Protein AF-V9IGG1-F1 (afdb_monomer_lite)

Secondary structure (DSSP, 8-state):
--TTSHHHHHHHHHHSGGGHHHHHHHHHHHHS---HHHHHHHHHTT-HHHHHHHGGG--HHHHHHHHHHHHHHHTTB-TTT-PBPP--S---S--HHHHHHHHHHHH-HHHHHHHHHHHHHHSTT----THHHHHHHHHHHHHHTT--------GGGTTTTS------HHHHHHHHHHHHHHHTSPPPGGGTTSS--STT-----S--B-TTT-SBTT-HHHHTTT-EEE-TTS-EEEHHHHHHTT-SS-TT--

Foldseek 3Di:
DCVVCVVVQLVVCLVVVVSLLVVVVVVCVVPVDDDLVNLLSNLLSLDLSSLLVVLLSDDPVSLLVCLVSVVLLVQQARSVPRDHDDCPDPDPSHQVQSSLLSNCLPPNLVSSVVSVVSNCVSHPPPDHDPQSVVQSVVCVVCVVVVRNDGDGPPPVVPDPVQADADDPPVVLVVVQVVCCVVVVHHDDSCVRVPHHPPPPDDARCPDQAQPQPRHGLVPPVLCPNQHWDADPVRHIHRRSSCVVVVPPHDPVPD

Sequence (254 aa):
MLDEYEEQCIILCNKVPYMWREYLPLYVEQHNILTNDLVHQCLQARDNILFSILLPLLDGKHWSLIATYAKEIQQGQCLFCGKSIKKENHEELINWTAVIYEIMKKQGPDIAMTLLMKLEKAIPNIPIDRSIFQSLIFTKLLYQHGMKYTINFDKHNLESSKYNTICSTKIRDQLVEVLQKDLNKSINRNIFENGAHHWGMYYQNKLSTCSCCTLSLQTPVLLGNNGIAIFDCGHAYHVNCMIEKKLTACNLHS

pLDDT: mean 73.27, std 16.4, range [35.41, 95.75]

Organism: Apis cerana (NCBI:txid7461)

Radius of gyration: 20.69 Å; chains: 1; bounding box: 45×55×47 Å

Structure (mmCIF, N/CA/C/O backbone):
data_AF-V9IGG1-F1
#
_entry.id   AF-V9IGG1-F1
#
loop_
_atom_site.group_PDB
_atom_site.id
_atom_site.type_symbol
_atom_site.label_atom_id
_atom_site.label_alt_id
_atom_site.label_comp_id
_atom_site.label_asym_id
_atom_site.label_entity_id
_atom_site.label_seq_id
_atom_site.pdbx_PDB_ins_code
_atom_site.Cartn_x
_atom_site.Cartn_y
_atom_site.Cartn_z
_atom_site.occupancy
_atom_site.B_iso_or_equiv
_atom_site.auth_seq_id
_atom_site.auth_comp_id
_atom_site.auth_asym_id
_atom_site.auth_atom_id
_atom_site.pdbx_PDB_model_num
ATOM 1 N N . MET A 1 1 ? 18.741 -10.649 16.224 1.00 50.84 1 MET A N 1
ATOM 2 C CA . MET A 1 1 ? 18.612 -9.344 16.915 1.00 50.84 1 MET A CA 1
ATOM 3 C C . MET A 1 1 ? 17.210 -8.757 16.792 1.00 50.84 1 MET A C 1
ATOM 5 O O . MET A 1 1 ? 16.758 -8.186 17.765 1.00 50.84 1 MET A O 1
ATOM 9 N N . LEU A 1 2 ? 16.507 -8.890 15.660 1.00 52.31 2 LEU A N 1
ATOM 10 C CA . LEU A 1 2 ? 15.100 -8.462 15.544 1.00 52.31 2 LEU A CA 1
ATOM 11 C C . LEU A 1 2 ? 14.136 -9.327 16.381 1.00 52.31 2 LEU A C 1
ATOM 13 O O . LEU A 1 2 ? 13.206 -8.777 16.955 1.00 52.31 2 LEU A O 1
ATOM 17 N N . ASP A 1 3 ? 14.413 -10.625 16.551 1.00 57.50 3 ASP A N 1
ATOM 18 C CA . ASP A 1 3 ? 13.555 -11.550 17.323 1.00 57.50 3 ASP A CA 1
ATOM 19 C C . ASP A 1 3 ? 13.465 -11.190 18.818 1.00 57.50 3 ASP A C 1
ATOM 21 O O . ASP A 1 3 ? 12.444 -11.427 19.453 1.00 57.50 3 ASP A O 1
ATOM 25 N N . GLU A 1 4 ? 14.501 -10.565 19.391 1.00 62.06 4 GLU A N 1
ATOM 26 C CA . GLU A 1 4 ? 14.481 -10.103 20.793 1.00 62.06 4 GLU A CA 1
ATOM 27 C C . GLU A 1 4 ? 13.599 -8.862 21.000 1.00 62.06 4 GLU A C 1
ATOM 29 O O . GLU A 1 4 ? 13.225 -8.548 22.129 1.00 62.06 4 GLU A O 1
ATOM 34 N N . TYR A 1 5 ? 13.244 -8.162 19.918 1.00 75.75 5 TYR A N 1
ATOM 35 C CA . TYR A 1 5 ? 12.509 -6.900 19.962 1.00 75.75 5 TYR A CA 1
ATOM 36 C C . TYR A 1 5 ? 11.288 -6.878 19.031 1.00 75.75 5 TYR A C 1
ATOM 38 O O . TYR A 1 5 ? 10.725 -5.804 18.815 1.00 75.75 5 TYR A O 1
ATOM 46 N N . GLU A 1 6 ? 10.856 -8.025 18.492 1.00 81.44 6 GLU A N 1
ATOM 47 C CA . GLU A 1 6 ? 9.731 -8.135 17.549 1.00 81.44 6 GLU A CA 1
ATOM 48 C C . GLU A 1 6 ? 8.479 -7.452 18.110 1.00 81.44 6 GLU A C 1
ATOM 50 O O . GLU A 1 6 ? 7.937 -6.524 17.507 1.00 81.44 6 GLU A O 1
ATOM 55 N N . GLU A 1 7 ? 8.082 -7.831 19.324 1.00 83.88 7 GLU A N 1
ATOM 56 C CA . GLU A 1 7 ? 6.910 -7.275 19.998 1.00 83.88 7 GLU A CA 1
ATOM 57 C C . GLU A 1 7 ? 7.032 -5.755 20.200 1.00 83.88 7 GLU A C 1
ATOM 59 O O . GLU A 1 7 ? 6.074 -5.008 19.990 1.00 83.88 7 GLU A O 1
ATOM 64 N N . GLN A 1 8 ? 8.229 -5.262 20.528 1.00 83.56 8 GLN A N 1
ATOM 65 C CA . GLN A 1 8 ? 8.478 -3.829 20.705 1.00 83.56 8 GLN A CA 1
ATOM 66 C C . GLN A 1 8 ? 8.386 -3.068 19.377 1.00 83.56 8 GLN A C 1
ATOM 68 O O . GLN A 1 8 ? 7.823 -1.971 19.337 1.00 83.56 8 GLN A O 1
ATOM 73 N N . CYS A 1 9 ? 8.880 -3.659 18.287 1.00 84.12 9 CYS A N 1
ATOM 74 C CA . CYS A 1 9 ? 8.772 -3.098 16.943 1.00 84.12 9 CYS A CA 1
ATOM 75 C C . CYS A 1 9 ? 7.311 -3.036 16.489 1.00 84.12 9 CYS A C 1
ATOM 77 O O . CYS A 1 9 ? 6.874 -2.000 15.988 1.00 84.12 9 CYS A O 1
ATOM 79 N N . ILE A 1 10 ? 6.533 -4.094 16.733 1.00 84.19 10 ILE A N 1
ATOM 80 C CA . ILE A 1 10 ? 5.096 -4.136 16.438 1.00 84.19 10 ILE A CA 1
ATOM 81 C C . ILE A 1 10 ? 4.346 -3.070 17.248 1.00 84.19 10 ILE A C 1
ATOM 83 O O . ILE A 1 10 ? 3.553 -2.310 16.688 1.00 84.19 10 ILE A O 1
ATOM 87 N N . ILE A 1 11 ? 4.620 -2.949 18.553 1.00 80.38 11 ILE A N 1
ATOM 88 C CA . ILE A 1 11 ? 4.027 -1.905 19.406 1.00 80.38 11 ILE A CA 1
ATOM 89 C C . ILE A 1 11 ? 4.356 -0.511 18.863 1.00 80.38 11 ILE A C 1
ATOM 91 O O . ILE A 1 11 ? 3.480 0.359 18.825 1.00 80.38 11 ILE A O 1
ATOM 95 N N . LEU A 1 12 ? 5.601 -0.286 18.435 1.00 78.62 12 LEU A N 1
ATOM 96 C CA . LEU A 1 12 ? 6.017 0.984 17.851 1.00 78.62 12 LEU A CA 1
ATOM 97 C C . LEU A 1 12 ? 5.290 1.258 16.531 1.00 78.62 12 LEU A C 1
ATOM 99 O O . LEU A 1 12 ? 4.776 2.359 16.355 1.00 78.62 12 LEU A O 1
ATOM 103 N N . CYS A 1 13 ? 5.180 0.271 15.643 1.00 76.50 13 CYS A N 1
ATOM 104 C CA . CYS A 1 13 ? 4.466 0.415 14.376 1.00 76.50 13 CYS A CA 1
ATOM 105 C C . CYS A 1 13 ? 2.962 0.651 14.582 1.00 76.50 13 CYS A C 1
ATOM 107 O O . CYS A 1 13 ? 2.363 1.455 13.877 1.00 76.50 13 CYS A O 1
ATOM 109 N N . ASN A 1 14 ? 2.347 0.040 15.595 1.00 72.94 14 ASN A N 1
ATOM 110 C CA . ASN A 1 14 ? 0.947 0.302 15.942 1.00 72.94 14 ASN A CA 1
ATOM 111 C C . ASN A 1 14 ? 0.726 1.728 16.480 1.00 72.94 14 ASN A C 1
ATOM 113 O O . ASN A 1 14 ? -0.344 2.300 16.276 1.00 72.94 14 ASN A O 1
ATOM 117 N N . LYS A 1 15 ? 1.728 2.320 17.146 1.00 72.25 15 LYS A N 1
ATOM 118 C CA . LYS A 1 15 ? 1.702 3.729 17.587 1.00 72.25 15 LYS A CA 1
ATOM 119 C C . LYS A 1 15 ? 2.058 4.705 16.465 1.00 72.25 15 LYS A C 1
ATOM 121 O O . LYS A 1 15 ? 1.553 5.823 16.447 1.00 72.25 15 LYS A O 1
ATOM 126 N N . VAL A 1 16 ? 2.928 4.288 15.548 1.00 74.69 16 VAL A N 1
ATOM 127 C CA . VAL A 1 16 ? 3.440 5.082 14.428 1.00 74.69 16 VAL A CA 1
ATOM 128 C C . VAL A 1 16 ? 3.256 4.278 13.132 1.00 74.69 16 VAL A C 1
ATOM 130 O O . VAL A 1 16 ? 4.212 3.659 12.657 1.00 74.69 16 VAL A O 1
ATOM 133 N N . PRO A 1 17 ? 2.048 4.282 12.528 1.00 71.50 17 PRO A N 1
ATOM 134 C CA . PRO A 1 17 ? 1.700 3.389 11.415 1.00 71.50 17 PRO A CA 1
ATOM 135 C C . PRO A 1 17 ? 2.618 3.472 10.191 1.00 71.50 17 PRO A C 1
ATOM 137 O O . PRO A 1 17 ? 2.773 2.495 9.468 1.00 71.50 17 PRO A O 1
ATOM 140 N N . TYR A 1 18 ? 3.280 4.610 9.973 1.00 74.12 18 TYR A N 1
ATOM 141 C CA . TYR A 1 18 ? 4.261 4.775 8.899 1.00 74.12 18 TYR A CA 1
ATOM 142 C C . TYR A 1 18 ? 5.447 3.803 9.012 1.00 74.12 18 TYR A C 1
ATOM 144 O O . TYR A 1 18 ? 5.972 3.356 7.992 1.00 74.12 18 TYR A O 1
ATOM 152 N N . MET A 1 19 ? 5.857 3.450 10.236 1.00 78.81 19 MET A N 1
ATOM 153 C CA . MET A 1 19 ? 7.003 2.565 10.480 1.00 78.81 19 MET A CA 1
ATOM 154 C C . MET A 1 19 ? 6.800 1.171 9.885 1.00 78.81 19 MET A C 1
ATOM 156 O O . MET A 1 19 ? 7.779 0.512 9.538 1.00 78.81 19 MET A O 1
ATOM 160 N N . TRP A 1 20 ? 5.547 0.757 9.662 1.00 82.50 20 TRP A N 1
ATOM 161 C CA . TRP A 1 20 ? 5.237 -0.485 8.960 1.00 82.50 20 TRP A CA 1
ATOM 162 C C . TRP A 1 20 ? 5.872 -0.566 7.571 1.00 82.50 20 TRP A C 1
ATOM 164 O O . TRP A 1 20 ? 6.221 -1.657 7.133 1.00 82.50 20 TRP A O 1
ATOM 174 N N . ARG A 1 21 ? 6.057 0.565 6.876 1.00 86.38 21 ARG A N 1
ATOM 175 C CA . ARG A 1 21 ? 6.666 0.592 5.536 1.00 86.38 21 ARG A CA 1
ATOM 176 C C . ARG A 1 21 ? 8.122 0.124 5.544 1.00 86.38 21 ARG A C 1
ATOM 178 O O . ARG A 1 21 ? 8.557 -0.482 4.571 1.00 86.38 21 ARG A O 1
ATOM 185 N N . GLU A 1 22 ? 8.840 0.400 6.630 1.00 84.81 22 GLU A N 1
ATOM 186 C CA . GLU A 1 22 ? 10.237 -0.001 6.819 1.00 84.81 22 GLU A CA 1
ATOM 187 C C . GLU A 1 22 ? 10.332 -1.370 7.495 1.00 84.81 22 GLU A C 1
ATOM 189 O O . GLU A 1 22 ? 11.154 -2.202 7.122 1.00 84.81 22 GLU A O 1
ATOM 194 N N . TYR A 1 23 ? 9.464 -1.627 8.475 1.00 87.12 23 TYR A N 1
ATOM 195 C CA . TYR A 1 23 ? 9.521 -2.841 9.278 1.00 87.12 23 TYR A CA 1
ATOM 196 C C . TYR A 1 23 ? 9.014 -4.084 8.535 1.00 87.12 23 TYR A C 1
ATOM 198 O O . TYR A 1 23 ? 9.645 -5.135 8.612 1.00 87.12 23 TYR A O 1
ATOM 206 N N . LEU A 1 24 ? 7.914 -3.979 7.779 1.00 89.00 24 LEU A N 1
ATOM 207 C CA . LEU A 1 24 ? 7.303 -5.131 7.105 1.00 89.00 24 LEU A CA 1
ATOM 208 C C . LEU A 1 24 ? 8.265 -5.842 6.127 1.00 89.00 24 LEU A C 1
ATOM 210 O O . LEU A 1 24 ? 8.350 -7.069 6.198 1.00 89.00 24 LEU A O 1
ATOM 214 N N . PRO A 1 25 ? 9.016 -5.141 5.247 1.00 87.38 25 PRO A N 1
ATOM 215 C CA . PRO A 1 25 ? 10.014 -5.792 4.398 1.00 87.38 25 PRO A CA 1
ATOM 216 C C . PRO A 1 25 ? 11.084 -6.546 5.193 1.00 87.38 25 PRO A C 1
ATOM 218 O O . PRO A 1 25 ? 11.391 -7.684 4.851 1.00 87.38 25 PRO A O 1
ATOM 221 N N . LEU A 1 26 ? 11.611 -5.935 6.262 1.00 87.75 26 LEU A N 1
ATOM 222 C CA . LEU A 1 26 ? 12.658 -6.528 7.103 1.00 87.75 26 LEU A CA 1
ATOM 223 C C . LEU A 1 26 ? 12.161 -7.791 7.810 1.00 87.75 26 LEU A C 1
ATOM 225 O O . LEU A 1 26 ? 12.859 -8.802 7.842 1.00 87.75 26 LEU A O 1
ATOM 229 N N . TYR A 1 27 ? 10.936 -7.740 8.335 1.00 87.69 27 TYR A N 1
ATOM 230 C CA . TYR A 1 27 ? 10.296 -8.882 8.977 1.00 87.69 27 TYR A CA 1
ATOM 231 C C . TYR A 1 27 ? 10.180 -10.070 8.020 1.00 87.69 27 TYR A C 1
ATOM 233 O O . TYR A 1 27 ? 10.588 -11.189 8.330 1.00 87.69 27 TYR A O 1
ATOM 241 N N . VAL A 1 28 ? 9.647 -9.818 6.823 1.00 86.56 28 VAL A N 1
ATOM 242 C CA . VAL A 1 28 ? 9.395 -10.868 5.835 1.00 86.56 28 VAL A CA 1
ATOM 243 C C . VAL A 1 28 ? 10.699 -11.425 5.268 1.00 86.56 28 VAL A C 1
ATOM 245 O O . VAL A 1 28 ? 10.792 -12.635 5.080 1.00 86.56 28 VAL A O 1
ATOM 248 N N . GLU A 1 29 ? 11.719 -10.591 5.055 1.00 85.81 29 GLU A N 1
ATOM 249 C CA . GLU A 1 29 ? 13.054 -11.044 4.642 1.00 85.81 29 GLU A CA 1
ATOM 250 C C . GLU A 1 29 ? 13.676 -12.000 5.670 1.00 85.81 29 GLU A C 1
ATOM 252 O O . GLU A 1 29 ? 14.291 -12.998 5.298 1.00 85.81 29 GLU A O 1
ATOM 257 N N . GLN A 1 30 ? 13.480 -11.735 6.962 1.00 83.75 30 GLN A N 1
ATOM 258 C CA . GLN A 1 30 ? 14.075 -12.543 8.019 1.00 83.75 30 GLN A CA 1
ATOM 259 C C . GLN A 1 30 ? 13.284 -13.820 8.325 1.00 83.75 30 GLN A C 1
ATOM 261 O O . GLN A 1 30 ? 13.883 -14.857 8.600 1.00 83.75 30 GLN A O 1
ATOM 266 N N . HIS A 1 31 ? 11.952 -13.752 8.352 1.00 81.50 31 HIS A N 1
ATOM 267 C CA . HIS A 1 31 ? 11.109 -14.863 8.820 1.00 81.50 31 HIS A CA 1
ATOM 268 C C . HIS A 1 31 ? 10.528 -15.686 7.671 1.00 81.50 31 HIS A C 1
ATOM 270 O O . HIS A 1 31 ? 10.038 -16.793 7.891 1.00 81.50 31 HIS A O 1
ATOM 276 N N . ASN A 1 32 ? 10.581 -15.160 6.443 1.00 80.69 32 ASN A N 1
ATOM 277 C CA . ASN A 1 32 ? 10.046 -15.767 5.223 1.00 80.69 32 ASN A CA 1
ATOM 278 C C . ASN A 1 32 ? 8.563 -16.183 5.327 1.00 80.69 32 ASN A C 1
ATOM 280 O O . ASN A 1 32 ? 8.080 -17.029 4.573 1.00 80.69 32 ASN A O 1
ATOM 284 N N . ILE A 1 33 ? 7.840 -15.610 6.292 1.00 82.69 33 ILE A N 1
ATOM 285 C CA . ILE A 1 33 ? 6.444 -15.895 6.604 1.00 82.69 33 ILE A CA 1
ATOM 286 C C . ILE A 1 33 ? 5.771 -14.570 6.946 1.00 82.69 33 ILE A C 1
ATOM 288 O O . ILE A 1 33 ? 6.302 -13.757 7.699 1.00 82.69 33 ILE A O 1
ATOM 292 N N . LEU A 1 34 ? 4.577 -14.374 6.398 1.00 88.00 34 LEU A N 1
ATOM 293 C CA . LEU A 1 34 ? 3.668 -13.308 6.787 1.00 88.00 34 LEU A CA 1
ATOM 294 C C . LEU A 1 34 ? 2.586 -13.917 7.680 1.00 88.00 34 LEU A C 1
ATOM 296 O O . LEU A 1 34 ? 1.997 -14.934 7.318 1.00 88.00 34 LEU A O 1
ATOM 300 N N . THR A 1 35 ? 2.355 -13.339 8.856 1.00 88.00 35 THR A N 1
ATOM 301 C CA . THR A 1 35 ? 1.324 -13.820 9.783 1.00 88.00 35 THR A CA 1
ATOM 302 C C . THR A 1 35 ? 0.011 -13.069 9.567 1.00 88.00 35 THR A C 1
ATOM 304 O O . THR A 1 35 ? -0.006 -11.906 9.153 1.00 88.00 35 THR A O 1
ATOM 307 N N . ASN A 1 36 ? -1.114 -13.714 9.886 1.00 88.19 36 ASN A N 1
ATOM 308 C CA . ASN A 1 36 ? -2.437 -13.093 9.771 1.00 88.19 36 ASN A CA 1
ATOM 309 C C . ASN A 1 36 ? -2.562 -11.817 10.623 1.00 88.19 36 ASN A C 1
ATOM 311 O O . ASN A 1 36 ? -3.209 -10.860 10.194 1.00 88.19 36 ASN A O 1
ATOM 315 N N . ASP A 1 37 ? -1.917 -11.792 11.791 1.00 86.06 37 ASP A N 1
ATOM 316 C CA . ASP A 1 37 ? -1.921 -10.643 12.699 1.00 86.06 37 ASP A CA 1
ATOM 317 C C . ASP A 1 37 ? -1.191 -9.441 12.093 1.00 86.06 37 ASP A C 1
ATOM 319 O O . ASP A 1 37 ? -1.672 -8.311 12.197 1.00 86.06 37 ASP A O 1
ATOM 323 N N . LEU A 1 38 ? -0.084 -9.673 11.380 1.00 88.31 38 LEU A N 1
ATOM 324 C CA . LEU A 1 38 ? 0.628 -8.619 10.659 1.00 88.31 38 LEU A CA 1
ATOM 325 C C . LEU A 1 38 ? -0.185 -8.074 9.489 1.00 88.31 38 LEU A C 1
ATOM 327 O O . LEU A 1 38 ? -0.228 -6.860 9.290 1.00 88.31 38 LEU A O 1
ATOM 331 N N . VAL A 1 39 ? -0.874 -8.941 8.736 1.00 89.75 39 VAL A N 1
ATOM 332 C CA . VAL A 1 39 ? -1.783 -8.500 7.662 1.00 89.75 39 VAL A CA 1
ATOM 333 C C . VAL A 1 39 ? -2.870 -7.592 8.226 1.00 89.75 39 VAL A C 1
ATOM 335 O O . VAL A 1 39 ? -3.136 -6.519 7.682 1.00 89.75 39 VAL A O 1
ATOM 338 N N . HIS A 1 40 ? -3.462 -8.006 9.341 1.00 86.50 40 HIS A N 1
ATOM 339 C CA . HIS A 1 40 ? -4.490 -7.258 10.044 1.00 86.50 40 HIS A CA 1
ATOM 340 C C . HIS A 1 40 ? -3.983 -5.893 10.546 1.00 86.50 40 HIS A C 1
ATOM 342 O O . HIS A 1 40 ? -4.611 -4.863 10.290 1.00 86.50 40 HIS A O 1
ATOM 348 N N . GLN A 1 41 ? -2.809 -5.861 11.186 1.00 85.44 41 GLN A N 1
ATOM 349 C CA . GLN A 1 41 ? -2.164 -4.633 11.668 1.00 85.44 41 GLN A CA 1
ATOM 350 C C . GLN A 1 41 ? -1.813 -3.672 10.529 1.00 85.44 41 GLN A C 1
ATOM 352 O O . GLN A 1 41 ? -2.108 -2.477 10.608 1.00 85.44 41 GLN A O 1
ATOM 357 N N . CYS A 1 42 ? -1.237 -4.191 9.443 1.00 87.12 42 CYS A N 1
ATOM 358 C CA . CYS A 1 42 ? -0.878 -3.384 8.285 1.00 87.12 42 CYS A CA 1
ATOM 359 C C . CYS A 1 42 ? -2.122 -2.784 7.622 1.00 87.12 42 CYS A C 1
ATOM 361 O O . CYS A 1 42 ? -2.129 -1.598 7.303 1.00 87.12 42 CYS A O 1
ATOM 363 N N . LEU A 1 43 ? -3.201 -3.558 7.459 1.00 85.12 43 LEU A N 1
ATOM 364 C CA . LEU A 1 43 ? -4.459 -3.064 6.888 1.00 85.12 43 LEU A CA 1
ATOM 365 C C . LEU A 1 43 ? -5.095 -1.937 7.699 1.00 85.12 43 LEU A C 1
ATOM 367 O O . LEU A 1 43 ? -5.614 -0.978 7.122 1.00 85.12 43 LEU A O 1
ATOM 371 N N . GLN A 1 44 ? -5.017 -2.011 9.025 1.00 82.69 44 GLN A N 1
ATOM 372 C CA . GLN A 1 44 ? -5.548 -0.968 9.896 1.00 82.69 44 GLN A CA 1
ATOM 373 C C . GLN A 1 44 ? -4.845 0.386 9.699 1.00 82.69 44 GLN A C 1
ATOM 375 O O . GLN A 1 44 ? -5.464 1.421 9.952 1.00 82.69 44 GLN A O 1
ATOM 380 N N . ALA A 1 45 ? -3.599 0.403 9.209 1.00 82.06 45 ALA A N 1
ATOM 381 C CA . ALA A 1 45 ? -2.869 1.637 8.913 1.00 82.06 45 ALA A CA 1
ATOM 382 C C . ALA A 1 45 ? -3.465 2.434 7.738 1.00 82.06 45 ALA A C 1
ATOM 384 O O . ALA A 1 45 ? -3.210 3.632 7.645 1.00 82.06 45 ALA A O 1
ATOM 385 N N . ARG A 1 46 ? -4.255 1.790 6.857 1.00 77.75 46 ARG A N 1
ATOM 386 C CA . ARG A 1 46 ? -4.907 2.416 5.682 1.00 77.75 46 ARG A CA 1
ATOM 387 C C . ARG A 1 46 ? -3.939 3.185 4.780 1.00 77.75 46 ARG A C 1
ATOM 389 O O . ARG A 1 46 ? -4.277 4.203 4.184 1.00 77.75 46 ARG A O 1
ATOM 396 N N . ASP A 1 47 ? -2.715 2.684 4.690 1.00 79.44 47 ASP A N 1
ATOM 397 C CA . ASP A 1 47 ? -1.618 3.364 4.028 1.00 79.44 47 ASP A CA 1
ATOM 398 C C . ASP A 1 47 ? -1.352 2.757 2.646 1.00 79.44 47 ASP A C 1
ATOM 400 O O . ASP A 1 47 ? -0.988 1.586 2.521 1.00 79.44 47 ASP A O 1
ATOM 404 N N . ASN A 1 48 ? -1.510 3.560 1.589 1.00 81.81 48 ASN A N 1
ATOM 405 C CA . ASN A 1 48 ? -1.405 3.059 0.214 1.00 81.81 48 ASN A CA 1
ATOM 406 C C . ASN A 1 48 ? -0.009 2.496 -0.109 1.00 81.81 48 ASN A C 1
ATOM 408 O O . ASN A 1 48 ? 0.125 1.515 -0.845 1.00 81.81 48 ASN A O 1
ATOM 412 N N . ILE A 1 49 ? 1.042 3.110 0.444 1.00 83.00 49 ILE A N 1
ATOM 413 C CA . ILE A 1 49 ? 2.422 2.675 0.216 1.00 83.00 49 ILE A CA 1
ATOM 414 C C . ILE A 1 49 ? 2.671 1.368 0.961 1.00 83.00 49 ILE A C 1
ATOM 416 O O . ILE A 1 49 ? 3.254 0.453 0.381 1.00 83.00 49 ILE A O 1
ATOM 420 N N . LEU A 1 50 ? 2.185 1.234 2.193 1.00 85.75 50 LEU A N 1
ATOM 421 C CA . LEU A 1 50 ? 2.238 -0.026 2.921 1.00 85.75 50 LEU A CA 1
ATOM 422 C C . LEU A 1 50 ? 1.498 -1.137 2.172 1.00 85.75 50 LEU A C 1
ATOM 424 O O . LEU A 1 50 ? 2.028 -2.234 2.034 1.00 85.75 50 LEU A O 1
ATOM 428 N N . PHE A 1 51 ? 0.323 -0.863 1.604 1.00 89.38 51 PHE A N 1
ATOM 429 C CA . PHE A 1 51 ? -0.409 -1.871 0.830 1.00 89.38 51 PHE A CA 1
ATOM 430 C C . PHE A 1 51 ? 0.332 -2.277 -0.438 1.00 89.38 51 PHE A C 1
ATOM 432 O O . PHE A 1 51 ? 0.345 -3.457 -0.782 1.00 89.38 51 PHE A O 1
ATOM 439 N N . SER A 1 52 ? 1.024 -1.340 -1.091 1.00 89.94 52 SER A N 1
ATOM 440 C CA . SER A 1 52 ? 1.876 -1.666 -2.241 1.00 89.94 52 SER A CA 1
ATOM 441 C C . SER A 1 52 ? 3.030 -2.620 -1.892 1.00 89.94 52 SER A C 1
ATOM 443 O O . SER A 1 52 ? 3.550 -3.294 -2.779 1.00 89.94 52 SER A O 1
ATOM 445 N N . ILE A 1 53 ? 3.430 -2.670 -0.615 1.00 91.25 53 ILE A N 1
ATOM 446 C CA . ILE A 1 53 ? 4.441 -3.591 -0.080 1.00 91.25 53 ILE A CA 1
ATOM 447 C C . ILE A 1 53 ? 3.783 -4.905 0.351 1.00 91.25 53 ILE A C 1
ATOM 449 O O . ILE A 1 53 ? 4.300 -5.970 0.041 1.00 91.25 53 ILE A O 1
ATOM 453 N N . LEU A 1 54 ? 2.634 -4.829 1.027 1.00 93.44 54 LEU A N 1
ATOM 454 C CA . LEU A 1 54 ? 1.922 -5.968 1.602 1.00 93.44 54 LEU A CA 1
ATOM 455 C C . LEU A 1 54 ? 1.290 -6.884 0.545 1.00 93.44 54 LEU A C 1
ATOM 457 O O . LEU A 1 54 ? 1.498 -8.091 0.590 1.00 93.44 54 LEU A O 1
ATOM 461 N N . LEU A 1 55 ? 0.518 -6.336 -0.404 1.00 93.44 55 LEU A N 1
ATOM 462 C CA . LEU A 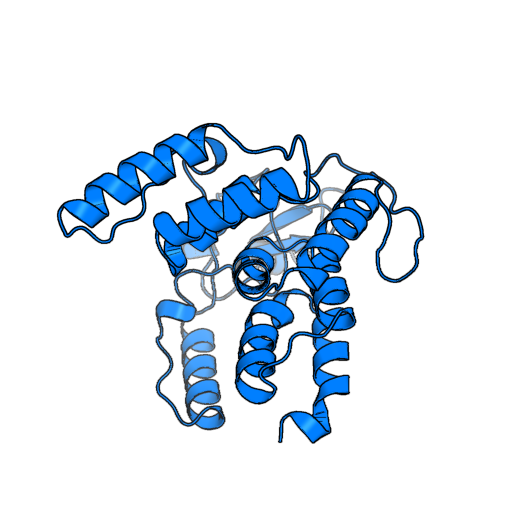1 55 ? -0.269 -7.127 -1.368 1.00 93.44 55 LEU A CA 1
ATOM 463 C C . LEU A 1 55 ? 0.558 -8.142 -2.189 1.00 93.44 55 LEU A C 1
ATOM 465 O O . LEU A 1 55 ? 0.089 -9.268 -2.375 1.00 93.44 55 LEU A O 1
ATOM 469 N N . PRO A 1 56 ? 1.768 -7.805 -2.678 1.00 92.56 56 PRO A N 1
ATOM 470 C CA . PRO A 1 56 ? 2.645 -8.759 -3.360 1.00 92.56 56 PRO A CA 1
ATOM 471 C C . PRO A 1 56 ? 3.050 -9.973 -2.513 1.00 92.56 56 PRO A C 1
ATOM 473 O O . PRO A 1 56 ? 3.342 -11.023 -3.078 1.00 92.56 56 PRO A O 1
ATOM 476 N N . LEU A 1 57 ? 3.064 -9.837 -1.184 1.00 91.69 57 LEU A N 1
ATOM 477 C CA . LEU A 1 57 ? 3.525 -10.862 -0.239 1.00 91.69 57 LEU A CA 1
ATOM 478 C C . LEU A 1 57 ? 2.416 -11.852 0.151 1.00 91.69 57 LEU A C 1
ATOM 480 O O . LEU A 1 57 ? 2.673 -12.839 0.835 1.00 91.69 57 LEU A O 1
ATOM 484 N N . LEU A 1 58 ? 1.176 -11.593 -0.267 1.00 92.06 58 LEU A N 1
ATOM 485 C CA . LEU A 1 58 ? 0.016 -12.361 0.165 1.00 92.06 58 LEU A CA 1
ATOM 486 C C . LEU A 1 58 ? -0.136 -13.681 -0.596 1.00 92.06 58 LEU A C 1
ATOM 488 O O . LEU A 1 58 ? -0.219 -13.712 -1.831 1.00 92.06 58 LEU A O 1
ATOM 492 N N . ASP A 1 59 ? -0.307 -14.760 0.163 1.00 89.62 59 ASP A N 1
ATOM 493 C CA . ASP A 1 59 ? -0.758 -16.057 -0.344 1.00 89.62 59 ASP A CA 1
ATOM 494 C C . ASP A 1 59 ? -2.298 -16.174 -0.378 1.00 89.62 59 ASP A C 1
ATOM 496 O O . ASP A 1 59 ? -3.033 -15.272 0.033 1.00 89.62 59 ASP A O 1
ATOM 500 N N . GLY A 1 60 ? -2.811 -17.308 -0.867 1.00 86.50 60 GLY A N 1
ATOM 501 C CA . GLY A 1 60 ? -4.253 -17.534 -1.012 1.00 86.50 60 GLY A CA 1
ATOM 502 C C . GLY A 1 60 ? -5.059 -17.430 0.290 1.00 86.50 60 GLY A C 1
ATOM 503 O O . GLY A 1 60 ? -6.203 -16.978 0.249 1.00 86.50 60 GLY A O 1
ATOM 504 N N . LYS A 1 61 ? -4.478 -17.791 1.444 1.00 88.44 61 LYS A N 1
ATOM 505 C CA . LYS A 1 61 ? -5.157 -17.654 2.741 1.00 88.44 61 LYS A CA 1
ATOM 506 C C . LYS A 1 61 ? -5.258 -16.182 3.120 1.00 88.44 61 LYS A C 1
ATOM 508 O O . LYS A 1 61 ? -6.344 -15.721 3.469 1.00 88.44 61 LYS A O 1
ATOM 513 N N . HIS A 1 62 ? -4.177 -15.426 2.958 1.00 92.50 62 HIS A N 1
ATOM 514 C CA . HIS A 1 62 ? -4.182 -13.997 3.252 1.00 92.50 62 HIS A CA 1
ATOM 515 C C . HIS A 1 62 ? -5.152 -13.212 2.361 1.00 92.50 62 HIS A C 1
ATOM 517 O O . HIS A 1 62 ? -5.853 -12.334 2.856 1.00 92.50 62 HIS A O 1
ATOM 523 N N . TRP A 1 63 ? -5.277 -13.558 1.074 1.00 91.19 63 TRP A N 1
ATOM 524 C CA . TRP A 1 63 ? -6.250 -12.911 0.179 1.00 91.19 63 TRP A CA 1
ATOM 525 C C . TRP A 1 63 ? -7.703 -13.059 0.652 1.00 91.19 63 TRP A C 1
ATOM 527 O O . TRP A 1 63 ? -8.489 -12.125 0.495 1.00 91.19 63 TRP A O 1
ATOM 537 N N . SER A 1 64 ? -8.057 -14.186 1.281 1.00 88.00 64 SER A N 1
ATOM 538 C CA . SER A 1 64 ? -9.390 -14.358 1.877 1.00 88.00 64 SER A CA 1
ATOM 539 C C . SER A 1 64 ? -9.621 -13.439 3.085 1.00 88.00 64 SER A C 1
ATOM 541 O O . SER A 1 64 ? -10.723 -12.926 3.269 1.00 88.00 64 SER A O 1
ATOM 543 N N . LEU A 1 65 ? -8.570 -13.157 3.863 1.00 89.62 65 LEU A N 1
ATOM 544 C CA . LEU A 1 65 ? -8.626 -12.235 4.999 1.00 89.62 65 LEU A CA 1
ATOM 545 C C . LEU A 1 65 ? -8.734 -10.777 4.550 1.00 89.62 65 LEU A C 1
ATOM 547 O O . LEU A 1 65 ? -9.520 -10.027 5.120 1.00 89.62 65 LEU A O 1
ATOM 551 N N . ILE A 1 66 ? -8.008 -10.390 3.492 1.00 89.00 66 ILE A N 1
ATOM 552 C CA . ILE A 1 66 ? -8.106 -9.048 2.896 1.00 89.00 66 ILE A CA 1
ATOM 553 C C . ILE A 1 66 ? -9.555 -8.709 2.545 1.00 89.00 66 ILE A C 1
ATOM 555 O O . ILE A 1 66 ? -10.001 -7.603 2.835 1.00 89.00 66 ILE A O 1
ATOM 559 N N . ALA A 1 67 ? -10.297 -9.648 1.951 1.00 86.19 67 ALA A N 1
ATOM 560 C CA . ALA A 1 67 ? -11.696 -9.434 1.588 1.00 86.19 67 ALA A CA 1
ATOM 561 C C . ALA A 1 67 ? -12.569 -9.110 2.812 1.00 86.19 67 ALA A C 1
ATOM 563 O O . ALA A 1 67 ? -13.351 -8.156 2.793 1.00 86.19 67 ALA A O 1
ATOM 564 N N . THR A 1 68 ? -12.394 -9.872 3.893 1.00 89.50 68 THR A N 1
ATOM 565 C CA . THR A 1 68 ? -13.102 -9.672 5.163 1.00 89.50 68 THR A CA 1
ATOM 566 C C . THR A 1 68 ? -12.748 -8.321 5.781 1.00 89.50 68 THR A C 1
ATOM 568 O O . THR A 1 68 ? -13.631 -7.497 6.014 1.00 89.50 68 THR A O 1
ATOM 571 N N . TYR A 1 69 ? -11.458 -8.040 5.954 1.00 88.25 69 TYR A N 1
ATOM 572 C CA . TYR A 1 69 ? -10.991 -6.815 6.600 1.00 88.25 69 TYR A CA 1
ATOM 573 C C . TYR A 1 69 ? -11.288 -5.557 5.779 1.00 88.25 69 TYR A C 1
ATOM 575 O O . TYR A 1 69 ? -11.642 -4.519 6.336 1.00 88.25 69 TYR A O 1
ATOM 583 N N . ALA A 1 70 ? -11.215 -5.628 4.448 1.00 84.69 70 ALA A N 1
ATOM 584 C CA . ALA A 1 70 ? -11.605 -4.514 3.591 1.00 84.69 70 ALA A CA 1
ATOM 585 C C . ALA A 1 70 ? -13.092 -4.175 3.756 1.00 84.69 70 ALA A C 1
ATOM 587 O O . ALA A 1 70 ? -13.447 -2.997 3.793 1.00 84.69 70 ALA A O 1
ATOM 588 N N . LYS A 1 71 ? -13.959 -5.185 3.912 1.00 84.62 71 LYS A N 1
ATOM 589 C CA . LYS A 1 71 ? -15.390 -4.985 4.174 1.00 84.62 71 LYS A CA 1
ATOM 590 C C . LYS A 1 71 ? -15.637 -4.353 5.546 1.00 84.62 71 LYS A C 1
ATOM 592 O O . LYS A 1 71 ? -16.434 -3.424 5.646 1.00 84.62 71 LYS A O 1
ATOM 597 N N . GLU A 1 72 ? -14.940 -4.807 6.583 1.00 85.56 72 GLU A N 1
ATOM 598 C CA . GLU A 1 72 ? -15.024 -4.224 7.931 1.00 85.56 72 GLU A CA 1
ATOM 599 C C . GLU A 1 72 ? -14.556 -2.760 7.934 1.00 85.56 72 GLU A C 1
ATOM 601 O O . GLU A 1 72 ? -15.260 -1.872 8.427 1.00 85.56 72 GLU A O 1
ATOM 606 N N . ILE A 1 73 ? -13.432 -2.465 7.269 1.00 80.75 73 ILE A N 1
ATOM 607 C CA . ILE A 1 73 ? -12.951 -1.094 7.056 1.00 80.75 73 ILE A CA 1
ATOM 608 C C . ILE A 1 73 ? -14.007 -0.259 6.316 1.00 80.75 73 ILE A C 1
ATOM 610 O O . ILE A 1 73 ? -14.306 0.853 6.753 1.00 80.75 73 ILE A O 1
ATOM 614 N N . GLN A 1 74 ? -14.607 -0.783 5.238 1.00 78.75 74 GLN A N 1
ATOM 615 C CA . GLN A 1 74 ? -15.673 -0.115 4.472 1.00 78.75 74 GLN A CA 1
ATOM 616 C C . GLN A 1 74 ? -16.905 0.212 5.330 1.00 78.75 74 GLN A C 1
ATOM 618 O O . GLN A 1 74 ? -17.535 1.266 5.179 1.00 78.75 74 GLN A O 1
ATOM 623 N N . GLN A 1 75 ? -17.228 -0.671 6.272 1.00 80.06 75 GLN A N 1
ATOM 624 C CA . GLN A 1 75 ? -18.292 -0.479 7.256 1.00 80.06 75 GLN A CA 1
ATOM 625 C C . GLN A 1 75 ? -17.908 0.513 8.363 1.00 80.06 75 GLN A C 1
ATOM 627 O O . GLN A 1 75 ? -18.748 0.870 9.187 1.00 80.06 75 GLN A O 1
ATOM 632 N N . GLY A 1 76 ? -16.678 1.029 8.346 1.00 77.69 76 GLY A N 1
ATOM 633 C CA . GLY A 1 76 ? -16.167 1.969 9.332 1.00 77.69 76 GLY A CA 1
ATOM 634 C C . GLY A 1 76 ? -15.772 1.289 10.635 1.00 77.69 76 GLY A C 1
ATOM 635 O O . GLY A 1 76 ? -15.750 1.952 11.663 1.00 77.69 76 GLY A O 1
ATOM 636 N N . GLN A 1 77 ? -15.480 -0.009 10.634 1.00 81.75 77 GLN A N 1
ATOM 637 C CA . GLN A 1 77 ? -15.038 -0.714 11.830 1.00 81.75 77 GLN A CA 1
ATOM 638 C C . GLN A 1 77 ? -13.522 -0.588 12.007 1.00 81.75 77 GLN A C 1
ATOM 640 O O . GLN A 1 77 ? -12.752 -0.540 11.045 1.00 81.75 77 GLN A O 1
ATOM 645 N N . CYS A 1 78 ? -13.098 -0.489 13.265 1.00 81.31 78 CYS A N 1
ATOM 646 C CA . CYS A 1 78 ? -11.705 -0.660 13.645 1.00 81.31 78 CYS A CA 1
ATOM 647 C C . CYS A 1 78 ? -11.385 -2.151 13.666 1.00 81.31 78 CYS A C 1
ATOM 649 O O . CYS A 1 78 ? -12.011 -2.886 14.427 1.00 81.31 78 CYS A O 1
ATOM 651 N N . LEU A 1 79 ? -10.386 -2.577 12.900 1.00 81.25 79 LEU A N 1
ATOM 652 C CA . LEU A 1 79 ? -9.964 -3.972 12.853 1.00 81.25 79 LEU A CA 1
ATOM 653 C C . LEU A 1 79 ? -9.451 -4.444 14.231 1.00 81.25 79 LEU A C 1
ATOM 655 O O . LEU A 1 79 ? -9.761 -5.540 14.674 1.00 81.25 79 LEU A O 1
ATOM 659 N N . PHE A 1 80 ? -8.786 -3.578 15.009 1.00 80.44 80 PHE A N 1
ATOM 660 C CA . PHE A 1 80 ? -8.270 -3.963 16.334 1.00 80.44 80 PHE A CA 1
ATOM 661 C C . PHE A 1 80 ? -9.325 -4.229 17.406 1.00 80.44 80 PHE A C 1
ATOM 663 O O . PHE A 1 80 ? -9.100 -5.060 18.281 1.00 80.44 80 PHE A O 1
ATOM 670 N N . CYS A 1 81 ? -10.429 -3.482 17.419 1.00 80.94 81 CYS A N 1
ATOM 671 C CA . CYS A 1 81 ? -11.385 -3.541 18.531 1.00 80.94 81 CYS A CA 1
ATOM 672 C C . CYS A 1 81 ? -12.838 -3.759 18.105 1.00 80.94 81 CYS A C 1
ATOM 674 O O . CYS A 1 81 ? -13.722 -3.756 18.961 1.00 80.94 81 CYS A O 1
ATOM 676 N N . GLY A 1 82 ? -13.107 -3.878 16.803 1.00 78.75 82 GLY A N 1
ATOM 677 C CA . GLY A 1 82 ? -14.442 -4.054 16.225 1.00 78.75 82 GLY A CA 1
ATOM 678 C C . GLY A 1 82 ? -15.383 -2.853 16.382 1.00 78.75 82 GLY A C 1
ATOM 679 O O . GLY A 1 82 ? -16.504 -2.872 15.877 1.00 78.75 82 GLY A O 1
ATOM 680 N N . LYS A 1 83 ? -14.969 -1.788 17.081 1.00 78.38 83 LYS A N 1
ATOM 681 C CA . LYS A 1 83 ? -15.818 -0.616 17.326 1.00 78.38 83 LYS A CA 1
ATOM 682 C C . LYS A 1 83 ? -15.994 0.206 16.052 1.00 78.38 83 LYS A C 1
ATOM 684 O O . LYS A 1 83 ? -15.059 0.369 15.268 1.00 78.38 83 LYS A O 1
ATOM 689 N N . SER A 1 84 ? -17.187 0.777 15.892 1.00 79.50 84 SER A N 1
ATOM 690 C CA . SER A 1 84 ? -17.474 1.737 14.826 1.00 79.50 84 SER A CA 1
ATOM 691 C C . SER A 1 84 ? -16.647 3.007 15.018 1.00 79.50 84 SER A C 1
ATOM 693 O O . SER A 1 84 ? -16.678 3.638 16.074 1.00 79.50 84 SER A O 1
ATOM 695 N N . ILE A 1 85 ? -15.953 3.410 13.966 1.00 71.19 85 ILE A N 1
ATOM 696 C CA . ILE A 1 85 ? -15.245 4.677 13.835 1.00 71.19 85 ILE A CA 1
ATOM 697 C C . ILE A 1 85 ? -16.262 5.691 13.302 1.00 71.19 85 ILE A C 1
ATOM 699 O O . ILE A 1 85 ? -16.946 5.430 12.309 1.00 71.19 85 ILE A O 1
ATOM 703 N N . LYS A 1 86 ? -16.418 6.832 13.985 1.00 63.91 86 LYS A N 1
ATOM 704 C CA . LYS A 1 86 ? -17.334 7.894 13.545 1.00 63.91 86 LYS A CA 1
ATOM 705 C C . LYS A 1 86 ? -16.893 8.398 12.167 1.00 63.91 86 LYS A C 1
ATOM 707 O O . LYS A 1 86 ? -15.758 8.838 12.004 1.00 63.91 86 LYS A O 1
ATOM 712 N N . LYS A 1 87 ? -17.786 8.318 11.176 1.00 56.50 87 LYS A N 1
ATOM 713 C CA . LYS A 1 87 ? -17.576 8.849 9.821 1.00 56.50 87 LYS A CA 1
ATOM 714 C C . LYS A 1 87 ? -17.694 10.373 9.851 1.00 56.50 87 LYS A C 1
ATOM 716 O O . LYS A 1 87 ? -18.726 10.907 9.468 1.00 56.50 87 LYS A O 1
ATOM 721 N N . GLU A 1 88 ? -16.683 11.068 10.363 1.00 49.09 88 GLU A N 1
ATOM 722 C CA . GLU A 1 88 ? -16.730 12.537 10.416 1.00 49.09 88 GLU A CA 1
ATOM 723 C C . GLU A 1 88 ? -16.345 13.206 9.095 1.00 49.09 88 GLU A C 1
ATOM 725 O O . GLU A 1 88 ? -16.723 14.349 8.894 1.00 49.09 88 GLU A O 1
ATOM 730 N N . ASN A 1 89 ? -15.726 12.502 8.144 1.00 42.22 89 ASN A N 1
ATOM 731 C CA . ASN A 1 89 ? -15.605 12.963 6.761 1.00 42.22 89 ASN A CA 1
ATOM 732 C C . ASN A 1 89 ? -15.466 11.768 5.809 1.00 42.22 89 ASN A C 1
ATOM 734 O O . ASN A 1 89 ? -14.850 10.759 6.147 1.00 42.22 89 ASN A O 1
ATOM 738 N N . HIS A 1 90 ? -16.060 11.883 4.621 1.00 44.56 90 HIS A N 1
ATOM 739 C CA . HIS A 1 90 ? -16.027 10.910 3.523 1.00 44.56 90 HIS A CA 1
ATOM 740 C C . HIS A 1 90 ? -14.632 10.779 2.874 1.00 44.56 90 HIS A C 1
ATOM 742 O O . HIS A 1 90 ? -14.516 10.818 1.653 1.00 44.56 90 HIS A O 1
ATOM 748 N N . GLU A 1 91 ? -13.558 10.656 3.653 1.00 50.06 91 GLU A N 1
ATOM 749 C CA . GLU A 1 91 ? -12.263 10.299 3.076 1.00 50.06 91 GLU A CA 1
ATOM 750 C C . GLU A 1 91 ? -12.303 8.824 2.668 1.00 50.06 91 GLU A C 1
ATOM 752 O O . GLU A 1 91 ? -12.620 7.938 3.468 1.00 50.06 91 GLU A O 1
ATOM 757 N N . GLU A 1 92 ? -12.081 8.583 1.376 1.00 53.84 92 GLU A N 1
ATOM 758 C CA . GLU A 1 92 ? -12.064 7.256 0.769 1.00 53.84 92 GLU A CA 1
ATOM 759 C C . GLU A 1 92 ? -11.182 6.308 1.588 1.00 53.84 92 GLU A C 1
ATOM 761 O O . GLU A 1 92 ? -10.016 6.582 1.860 1.00 53.84 92 GLU A O 1
ATOM 766 N N . LEU A 1 93 ? -11.769 5.186 2.006 1.00 70.56 93 LEU A N 1
ATOM 767 C CA . LEU A 1 93 ? -11.216 4.331 3.058 1.00 70.56 93 LEU A CA 1
ATOM 768 C C . LEU A 1 93 ? -9.876 3.682 2.681 1.00 70.56 93 LEU A C 1
ATOM 770 O O . LEU A 1 93 ? -9.065 3.437 3.572 1.00 70.56 93 LEU A O 1
ATOM 774 N N . ILE A 1 94 ? -9.653 3.423 1.387 1.00 77.44 94 ILE A N 1
ATOM 775 C CA . ILE A 1 94 ? -8.391 2.981 0.777 1.00 77.44 94 ILE A CA 1
ATOM 776 C C . ILE A 1 94 ? -8.407 3.450 -0.685 1.00 77.44 94 ILE A C 1
ATOM 778 O O . ILE A 1 94 ? -9.350 3.129 -1.411 1.00 77.44 94 ILE A O 1
ATOM 782 N N . ASN A 1 95 ? -7.368 4.153 -1.146 1.00 83.69 95 ASN A N 1
ATOM 783 C CA . ASN A 1 95 ? -7.253 4.527 -2.558 1.00 83.69 95 ASN A CA 1
ATOM 784 C C . ASN A 1 95 ? -6.542 3.409 -3.335 1.00 83.69 95 ASN A C 1
ATOM 786 O O . ASN A 1 95 ? -5.323 3.416 -3.520 1.00 83.69 95 ASN A O 1
ATOM 790 N N . TRP A 1 96 ? -7.319 2.429 -3.794 1.00 88.00 96 TRP A N 1
ATOM 791 C CA . TRP A 1 96 ? -6.798 1.271 -4.522 1.00 88.00 96 TRP A CA 1
ATOM 792 C C . TRP A 1 96 ? -6.128 1.637 -5.848 1.00 88.00 96 TRP A C 1
ATOM 794 O O . TRP A 1 96 ? -5.150 0.993 -6.225 1.00 88.00 96 TRP A O 1
ATOM 804 N N . THR A 1 97 ? -6.577 2.704 -6.517 1.00 88.31 97 THR A N 1
ATOM 805 C CA . THR A 1 97 ? -5.907 3.256 -7.706 1.00 88.31 97 THR A CA 1
ATOM 806 C C . THR A 1 97 ? -4.456 3.622 -7.383 1.00 88.31 97 THR A C 1
ATOM 808 O O . THR A 1 97 ? -3.537 3.183 -8.078 1.00 88.31 97 THR A O 1
ATOM 811 N N . ALA A 1 98 ? -4.231 4.353 -6.287 1.00 86.06 98 ALA A N 1
ATOM 812 C CA . ALA A 1 98 ? -2.898 4.745 -5.836 1.00 86.06 98 ALA A CA 1
ATOM 813 C C . ALA A 1 98 ? -2.047 3.535 -5.416 1.00 86.06 98 ALA A C 1
ATOM 815 O O . ALA A 1 98 ? -0.861 3.482 -5.737 1.00 86.06 98 ALA A O 1
ATOM 816 N N . VAL A 1 99 ? -2.643 2.535 -4.757 1.00 89.62 99 VAL A N 1
ATOM 817 C CA . VAL A 1 99 ? -1.949 1.286 -4.386 1.00 89.62 99 VAL A CA 1
ATOM 818 C C . VAL A 1 99 ? -1.421 0.558 -5.624 1.00 89.62 99 VAL A C 1
ATOM 820 O O . VAL A 1 99 ? -0.242 0.203 -5.678 1.00 89.62 99 VAL A O 1
ATOM 823 N N . ILE A 1 100 ? -2.271 0.353 -6.636 1.00 93.00 100 ILE A N 1
ATOM 824 C CA . ILE A 1 100 ? -1.883 -0.335 -7.876 1.00 93.00 100 ILE A CA 1
ATOM 825 C C . ILE A 1 100 ? -0.844 0.477 -8.650 1.00 93.00 100 ILE A C 1
ATOM 827 O O . ILE A 1 100 ? 0.096 -0.099 -9.200 1.00 93.00 100 ILE A O 1
ATOM 831 N N . TYR A 1 101 ? -0.962 1.804 -8.654 1.00 88.00 101 TYR A N 1
ATOM 832 C CA . TYR A 1 101 ? 0.038 2.671 -9.267 1.00 88.00 101 TYR A CA 1
ATOM 833 C C . TYR A 1 101 ? 1.411 2.545 -8.585 1.00 88.00 101 TYR A C 1
ATOM 835 O O . TYR A 1 101 ? 2.426 2.375 -9.265 1.00 88.00 101 TYR A O 1
ATOM 843 N N . GLU A 1 102 ? 1.460 2.548 -7.251 1.00 87.25 102 GLU A N 1
ATOM 844 C CA . GLU A 1 102 ? 2.706 2.351 -6.500 1.00 87.25 102 GLU A CA 1
ATOM 845 C C . GLU A 1 102 ? 3.321 0.966 -6.749 1.00 87.25 102 GLU A C 1
ATOM 847 O O . GLU A 1 102 ? 4.538 0.844 -6.914 1.00 87.25 102 GLU A O 1
ATOM 852 N N . ILE A 1 103 ? 2.498 -0.080 -6.867 1.00 92.50 103 ILE A N 1
ATOM 853 C CA . ILE A 1 103 ? 2.961 -1.415 -7.277 1.00 92.50 103 ILE A CA 1
ATOM 854 C C . ILE A 1 103 ? 3.556 -1.361 -8.687 1.00 92.50 103 ILE A C 1
ATOM 856 O O . ILE A 1 103 ? 4.657 -1.862 -8.905 1.00 92.50 103 ILE A O 1
ATOM 860 N N . MET A 1 104 ? 2.867 -0.727 -9.638 1.00 88.81 104 MET A N 1
ATOM 861 C CA . MET A 1 104 ? 3.337 -0.594 -11.018 1.00 88.81 104 MET A CA 1
ATOM 862 C C . MET A 1 104 ? 4.672 0.151 -11.099 1.00 88.81 104 MET A C 1
ATOM 864 O O . MET A 1 104 ? 5.535 -0.219 -11.892 1.00 88.81 104 MET A O 1
ATOM 868 N N . LYS A 1 105 ? 4.874 1.174 -10.265 1.00 84.88 105 LYS A N 1
ATOM 869 C CA . LYS A 1 105 ? 6.137 1.915 -10.164 1.00 84.88 105 LYS A CA 1
ATOM 870 C C . LYS A 1 105 ? 7.280 1.054 -9.616 1.00 84.88 105 LYS A C 1
ATOM 872 O O . LYS A 1 105 ? 8.400 1.161 -10.104 1.00 84.88 105 LYS A O 1
ATOM 877 N N . LYS A 1 106 ? 7.010 0.217 -8.609 1.00 87.00 106 LYS A N 1
ATOM 878 C CA . LYS A 1 106 ? 8.034 -0.596 -7.926 1.00 87.00 106 LYS A CA 1
ATOM 879 C C . LYS A 1 106 ? 8.373 -1.891 -8.660 1.00 87.00 106 LYS A C 1
ATOM 881 O O . LYS A 1 10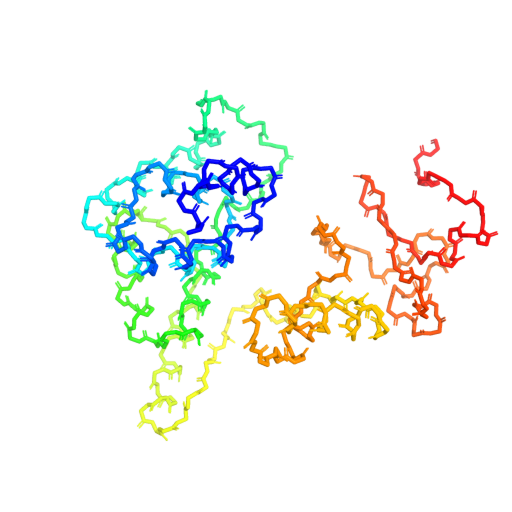6 ? 9.529 -2.295 -8.685 1.00 87.00 106 LYS A O 1
ATOM 886 N N . GLN A 1 107 ? 7.363 -2.555 -9.210 1.00 90.88 107 GLN A N 1
ATOM 887 C CA . GLN A 1 107 ? 7.449 -3.936 -9.698 1.00 90.88 107 GLN A CA 1
ATOM 888 C C . GLN A 1 107 ? 7.065 -4.079 -11.175 1.00 90.88 107 GLN A C 1
ATOM 890 O O . GLN A 1 107 ? 7.224 -5.147 -11.761 1.00 90.88 107 GLN A O 1
ATOM 895 N N . GLY A 1 108 ? 6.602 -3.002 -11.807 1.00 90.12 108 GLY A N 1
ATOM 896 C CA . GLY A 1 108 ? 6.248 -2.985 -13.218 1.00 90.12 108 GLY A CA 1
ATOM 897 C C . GLY A 1 108 ? 4.786 -3.356 -13.508 1.00 90.12 108 GLY A C 1
ATOM 898 O O . GLY A 1 108 ? 4.035 -3.790 -12.626 1.00 90.12 108 GLY A O 1
ATOM 899 N N . PRO A 1 109 ? 4.363 -3.178 -14.772 1.00 92.12 109 PRO A N 1
ATOM 900 C CA . PRO A 1 109 ? 2.960 -3.257 -15.176 1.00 92.12 109 PRO A CA 1
ATOM 901 C C . PRO A 1 109 ? 2.385 -4.678 -15.121 1.00 92.12 109 PRO A C 1
ATOM 903 O O . PRO A 1 109 ? 1.206 -4.840 -14.825 1.00 92.12 109 PRO A O 1
ATOM 906 N N . ASP A 1 110 ? 3.197 -5.714 -15.350 1.00 94.38 110 ASP A N 1
ATOM 907 C CA . ASP A 1 110 ? 2.722 -7.106 -15.355 1.00 94.38 110 ASP A CA 1
ATOM 908 C C . ASP A 1 110 ? 2.328 -7.593 -13.957 1.00 94.38 110 ASP A C 1
ATOM 910 O O . ASP A 1 110 ? 1.270 -8.202 -13.760 1.00 94.38 110 ASP A O 1
ATOM 914 N N . ILE A 1 111 ? 3.167 -7.280 -12.966 1.00 94.94 111 ILE A N 1
ATOM 915 C CA . ILE A 1 111 ? 2.901 -7.604 -11.564 1.00 94.94 111 ILE A CA 1
ATOM 916 C C . ILE A 1 111 ? 1.700 -6.794 -11.069 1.00 94.94 111 ILE A C 1
ATOM 918 O O . ILE A 1 111 ? 0.793 -7.358 -10.456 1.00 94.94 111 ILE A O 1
ATOM 922 N N . ALA A 1 112 ? 1.644 -5.500 -11.399 1.00 95.62 112 ALA A N 1
ATOM 923 C CA . ALA A 1 112 ? 0.515 -4.647 -11.048 1.00 95.62 112 ALA A CA 1
ATOM 924 C C . ALA A 1 112 ? -0.812 -5.153 -11.632 1.00 95.62 112 ALA A C 1
ATOM 926 O O . ALA A 1 112 ? -1.796 -5.238 -10.901 1.00 95.62 112 ALA A O 1
ATOM 927 N N . MET A 1 113 ? -0.838 -5.563 -12.905 1.00 95.38 113 MET A N 1
ATOM 928 C CA . MET A 1 113 ? -2.035 -6.128 -13.538 1.00 95.38 113 MET A CA 1
ATOM 929 C C . MET A 1 113 ? -2.466 -7.444 -12.877 1.00 95.38 113 MET A C 1
ATOM 931 O O . MET A 1 113 ? -3.648 -7.658 -12.609 1.00 95.38 113 MET A O 1
ATOM 935 N N . THR A 1 114 ? -1.508 -8.317 -12.556 1.00 95.75 114 THR A N 1
ATOM 936 C CA . THR A 1 114 ? -1.792 -9.581 -11.861 1.00 95.75 114 THR A CA 1
ATOM 937 C C . THR A 1 114 ? -2.406 -9.334 -10.482 1.00 95.75 114 THR A C 1
ATOM 939 O O . THR A 1 114 ? -3.376 -9.994 -10.104 1.00 95.75 114 THR A O 1
ATOM 942 N N . LEU A 1 115 ? -1.863 -8.376 -9.726 1.00 94.88 115 LEU A N 1
ATOM 943 C CA . LEU A 1 115 ? -2.381 -8.008 -8.408 1.00 94.88 115 LEU A CA 1
ATOM 944 C C . LEU A 1 115 ? -3.742 -7.321 -8.497 1.00 94.88 115 LEU A C 1
ATOM 946 O O . LEU A 1 115 ? -4.617 -7.640 -7.700 1.00 94.88 115 LEU A O 1
ATOM 950 N N . LEU A 1 116 ? -3.957 -6.467 -9.498 1.00 94.06 116 LEU A N 1
ATOM 951 C CA . LEU A 1 116 ? -5.254 -5.858 -9.783 1.00 94.06 116 LEU A CA 1
ATOM 952 C C . LEU A 1 116 ? -6.340 -6.920 -10.016 1.00 94.06 116 LEU A C 1
ATOM 954 O O . LEU A 1 116 ? -7.411 -6.847 -9.422 1.00 94.06 116 LEU A O 1
ATOM 958 N N . MET A 1 117 ? -6.046 -7.952 -10.813 1.00 92.88 117 MET A N 1
ATOM 959 C CA . MET A 1 117 ? -6.975 -9.065 -11.032 1.00 92.88 117 MET A CA 1
ATOM 960 C C . MET A 1 117 ? -7.245 -9.881 -9.762 1.00 92.88 117 MET A C 1
ATOM 962 O O . MET A 1 117 ? -8.364 -10.337 -9.547 1.00 92.88 117 MET A O 1
ATOM 966 N N . LYS A 1 118 ? -6.230 -10.115 -8.920 1.00 93.44 118 LYS A N 1
ATOM 967 C CA . LYS A 1 118 ? -6.429 -10.800 -7.629 1.00 93.44 118 LYS A CA 1
ATOM 968 C C . LYS A 1 118 ? -7.304 -9.972 -6.692 1.00 93.44 118 LYS A C 1
ATOM 970 O O . LYS A 1 118 ? -8.176 -10.520 -6.024 1.00 93.44 118 LYS A O 1
ATOM 975 N N . LEU A 1 119 ? -7.076 -8.664 -6.677 1.00 91.50 119 LEU A N 1
ATOM 976 C CA . LEU A 1 119 ? -7.787 -7.714 -5.843 1.00 91.50 119 LEU A CA 1
ATOM 977 C C . LEU A 1 119 ? -9.266 -7.600 -6.241 1.00 91.50 119 LEU A C 1
ATOM 979 O O . LEU A 1 119 ? -10.118 -7.651 -5.363 1.00 91.50 119 LEU A O 1
ATOM 983 N N . GLU A 1 120 ? -9.576 -7.538 -7.538 1.00 91.19 120 GLU A N 1
ATOM 984 C CA . GLU A 1 120 ? -10.957 -7.537 -8.052 1.00 91.19 120 GLU A CA 1
ATOM 985 C C . GLU A 1 120 ? -11.716 -8.825 -7.700 1.00 91.19 120 GLU A C 1
ATOM 987 O O . GLU A 1 120 ? -12.863 -8.765 -7.257 1.00 91.19 120 GLU A O 1
ATOM 992 N N . LYS A 1 121 ? -11.051 -9.985 -7.783 1.00 91.81 121 LYS A N 1
ATOM 993 C CA . LYS A 1 121 ? -11.637 -11.267 -7.364 1.00 91.81 121 LYS A CA 1
ATOM 994 C C . LYS A 1 121 ? -11.912 -11.334 -5.864 1.00 91.81 121 LYS A C 1
ATOM 996 O O . LYS A 1 121 ? -12.907 -11.926 -5.455 1.00 91.81 121 LYS A O 1
ATOM 1001 N N . ALA A 1 122 ? -11.011 -10.790 -5.046 1.00 90.19 122 ALA A N 1
ATOM 1002 C CA . ALA A 1 122 ? -11.137 -10.814 -3.590 1.00 90.19 122 ALA A CA 1
ATOM 1003 C C . ALA A 1 122 ? -12.164 -9.790 -3.084 1.00 90.19 122 ALA A C 1
ATOM 1005 O O . ALA A 1 122 ? -12.905 -10.069 -2.145 1.00 90.19 122 ALA A O 1
ATOM 1006 N N . ILE A 1 123 ? -12.218 -8.614 -3.710 1.00 88.50 123 ILE A N 1
ATOM 1007 C CA . ILE A 1 123 ? -13.098 -7.507 -3.338 1.00 88.50 123 ILE A CA 1
ATOM 1008 C C . ILE A 1 123 ? -13.898 -7.095 -4.584 1.00 88.50 123 ILE A C 1
ATOM 1010 O O . ILE A 1 123 ? -13.478 -6.202 -5.326 1.00 88.50 123 ILE A O 1
ATOM 1014 N N . PRO A 1 124 ? -15.065 -7.719 -4.825 1.00 83.62 124 PRO A N 1
ATOM 1015 C CA . PRO A 1 124 ? -15.912 -7.361 -5.956 1.00 83.62 124 PRO A CA 1
ATOM 1016 C C . PRO A 1 124 ? -16.336 -5.889 -5.903 1.00 83.62 124 PRO A C 1
ATOM 1018 O O . PRO A 1 124 ? -16.655 -5.366 -4.834 1.00 83.62 124 PRO A O 1
ATOM 1021 N N . ASN A 1 125 ? -16.399 -5.237 -7.067 1.00 82.69 125 ASN A N 1
ATOM 1022 C CA . ASN A 1 125 ? -16.759 -3.817 -7.217 1.00 82.69 125 ASN A CA 1
ATOM 1023 C C . ASN A 1 125 ? -15.823 -2.845 -6.480 1.00 82.69 125 ASN A C 1
ATOM 1025 O O . ASN A 1 125 ? -16.252 -1.787 -6.013 1.00 82.69 125 ASN A O 1
ATOM 1029 N N . ILE A 1 126 ? -14.544 -3.198 -6.364 1.00 86.12 126 ILE A N 1
ATOM 1030 C CA . ILE A 1 126 ? -13.536 -2.311 -5.796 1.00 86.12 126 ILE A CA 1
ATOM 1031 C C . ILE A 1 126 ? -13.447 -0.990 -6.586 1.00 86.12 126 ILE A C 1
ATOM 1033 O O . ILE A 1 126 ? -13.369 -1.017 -7.818 1.00 86.12 126 ILE A O 1
ATOM 1037 N N . PRO A 1 127 ? -13.471 0.177 -5.912 1.00 84.62 127 PRO A N 1
ATOM 1038 C CA . PRO A 1 127 ? -13.414 1.459 -6.597 1.00 84.62 127 PRO A CA 1
ATOM 1039 C C . PRO A 1 127 ? -12.008 1.675 -7.153 1.00 84.62 127 PRO A C 1
ATOM 1041 O O . PRO A 1 127 ? -11.040 1.819 -6.405 1.00 84.62 127 PRO A O 1
ATOM 1044 N N . ILE A 1 128 ? -11.907 1.671 -8.478 1.00 87.12 128 ILE A N 1
ATOM 1045 C CA . ILE A 1 128 ? -10.665 1.881 -9.213 1.00 87.12 128 ILE A CA 1
ATOM 1046 C C . ILE A 1 128 ? -10.939 2.866 -10.340 1.00 87.12 128 ILE A C 1
ATOM 1048 O O . ILE A 1 128 ? -11.881 2.699 -11.118 1.00 87.12 128 ILE A O 1
ATOM 1052 N N . ASP A 1 129 ? -10.109 3.899 -10.425 1.00 86.62 129 ASP A N 1
ATOM 1053 C CA . ASP A 1 129 ? -10.240 4.908 -11.465 1.00 86.62 129 ASP A CA 1
ATOM 1054 C C . ASP A 1 129 ? -9.786 4.343 -12.815 1.00 86.62 129 ASP A C 1
ATOM 1056 O O . ASP A 1 129 ? -8.764 3.662 -12.928 1.00 86.62 129 ASP A O 1
ATOM 1060 N N . ARG A 1 130 ? -10.529 4.671 -13.875 1.00 83.00 130 ARG A N 1
ATOM 1061 C CA . ARG A 1 130 ? -10.233 4.233 -15.248 1.00 83.00 130 ARG A CA 1
ATOM 1062 C C . ARG A 1 130 ? -8.816 4.592 -15.722 1.00 83.00 130 ARG A C 1
ATOM 1064 O O . ARG A 1 130 ? -8.282 3.926 -16.610 1.00 83.00 130 ARG A O 1
ATOM 1071 N N . SER A 1 131 ? -8.221 5.639 -15.155 1.00 81.06 131 SER A N 1
ATOM 1072 C CA . SER A 1 131 ? -6.857 6.082 -15.436 1.00 81.06 131 SER A CA 1
ATOM 1073 C C . SER A 1 131 ? -5.819 5.005 -15.147 1.00 81.06 131 SER A C 1
ATOM 1075 O O . SER A 1 131 ? -4.822 4.950 -15.866 1.00 81.06 131 SER A O 1
ATOM 1077 N N . ILE A 1 132 ? -6.057 4.088 -14.196 1.00 86.62 132 ILE A N 1
ATOM 1078 C CA . ILE A 1 132 ? -5.084 3.027 -13.911 1.00 86.62 132 ILE A CA 1
ATOM 1079 C C . ILE A 1 132 ? -4.888 2.102 -15.111 1.00 86.62 132 ILE A C 1
ATOM 1081 O O . ILE A 1 132 ? -3.770 1.679 -15.391 1.00 86.62 132 ILE A O 1
ATOM 1085 N N . PHE A 1 133 ? -5.955 1.819 -15.864 1.00 85.75 133 PHE A N 1
ATOM 1086 C CA . PHE A 1 133 ? -5.878 0.952 -17.038 1.00 85.75 133 PHE A CA 1
ATOM 1087 C C . PHE A 1 133 ? -5.099 1.632 -18.162 1.00 85.75 133 PHE A C 1
ATOM 1089 O O . PHE A 1 133 ? -4.279 0.995 -18.818 1.00 85.75 133 PHE A O 1
ATOM 1096 N N . GLN A 1 134 ? -5.295 2.941 -18.339 1.00 80.75 134 GLN A N 1
ATOM 1097 C CA . GLN A 1 134 ? -4.500 3.738 -19.274 1.00 80.75 134 GLN A CA 1
ATOM 1098 C C . GLN A 1 134 ? -3.025 3.713 -18.855 1.00 80.75 134 GLN A C 1
ATOM 1100 O O . GLN A 1 134 ? -2.157 3.356 -19.649 1.00 80.75 134 GLN A O 1
ATOM 1105 N N . SER A 1 135 ? -2.746 3.984 -17.580 1.00 81.56 135 SER A N 1
ATOM 1106 C CA . SER A 1 135 ? -1.409 3.918 -16.993 1.00 81.56 135 SER A CA 1
ATOM 1107 C C . SER A 1 135 ? -0.720 2.574 -17.209 1.00 81.56 135 SER A C 1
ATOM 1109 O O . SER A 1 135 ? 0.433 2.553 -17.639 1.00 81.56 135 SER A O 1
ATOM 1111 N N . LEU A 1 136 ? -1.422 1.461 -16.988 1.00 84.56 136 LEU A N 1
ATOM 1112 C CA . LEU A 1 136 ? -0.910 0.110 -17.217 1.00 84.56 136 LEU A CA 1
ATOM 1113 C C . LEU A 1 136 ? -0.563 -0.131 -18.688 1.00 84.56 136 LEU A C 1
ATOM 1115 O O . LEU A 1 136 ? 0.543 -0.587 -18.980 1.00 84.56 136 LEU A O 1
ATOM 1119 N N . ILE A 1 137 ? -1.468 0.208 -19.613 1.00 81.06 137 ILE A N 1
ATOM 1120 C CA . ILE A 1 137 ? -1.269 0.000 -21.056 1.00 81.06 137 ILE A CA 1
ATOM 1121 C C . ILE A 1 137 ? -0.046 0.777 -21.547 1.00 81.06 137 ILE A C 1
ATOM 1123 O O . ILE A 1 137 ? 0.857 0.200 -22.152 1.00 81.06 137 ILE A O 1
ATOM 1127 N N . PHE A 1 138 ? 0.020 2.076 -21.259 1.00 73.81 138 PHE A N 1
ATOM 1128 C CA . PHE A 1 138 ? 1.116 2.916 -21.737 1.00 73.81 138 PHE A CA 1
ATOM 1129 C C . PHE A 1 138 ? 2.449 2.571 -21.065 1.00 73.81 138 PHE A C 1
ATOM 1131 O O . PHE A 1 138 ? 3.471 2.513 -21.745 1.00 73.81 138 PHE A O 1
ATOM 1138 N N . THR A 1 139 ? 2.448 2.260 -19.765 1.00 78.44 139 THR A N 1
ATOM 1139 C CA . THR A 1 139 ? 3.653 1.771 -19.075 1.00 78.44 139 THR A CA 1
ATOM 1140 C C . THR A 1 139 ? 4.143 0.462 -19.696 1.00 78.44 139 THR A C 1
ATOM 1142 O O . THR A 1 139 ? 5.336 0.305 -19.948 1.00 78.44 139 THR A O 1
ATOM 1145 N N . LYS A 1 140 ? 3.234 -0.470 -20.011 1.00 84.44 140 LYS A N 1
ATOM 1146 C CA . LYS A 1 140 ? 3.582 -1.735 -20.668 1.00 84.44 140 LYS A CA 1
ATOM 1147 C C . LYS A 1 140 ? 4.190 -1.518 -22.054 1.00 84.44 140 LYS A C 1
ATOM 1149 O O . LYS A 1 140 ? 5.204 -2.147 -22.354 1.00 84.44 140 LYS A O 1
ATOM 1154 N N . LEU A 1 141 ? 3.616 -0.622 -22.860 1.00 69.38 141 LEU A N 1
ATOM 1155 C CA . LEU A 1 141 ? 4.157 -0.262 -24.174 1.00 69.38 141 LEU A CA 1
ATOM 1156 C C . LEU A 1 141 ? 5.581 0.292 -24.054 1.00 69.38 141 LEU A C 1
ATOM 1158 O O . LEU A 1 141 ? 6.482 -0.181 -24.742 1.00 69.38 141 LEU A O 1
ATOM 1162 N N . LEU A 1 142 ? 5.820 1.234 -23.135 1.00 64.56 142 LEU A N 1
ATOM 1163 C CA . LEU A 1 142 ? 7.165 1.767 -22.907 1.00 64.56 142 LEU A CA 1
ATOM 1164 C C . LEU A 1 142 ? 8.155 0.665 -22.506 1.00 64.56 142 LEU A C 1
ATOM 1166 O O . LEU A 1 142 ? 9.240 0.575 -23.084 1.00 64.56 142 LEU A O 1
ATOM 1170 N N . TYR A 1 143 ? 7.763 -0.218 -21.585 1.00 84.62 143 TYR A N 1
ATOM 1171 C CA . TYR A 1 143 ? 8.612 -1.318 -21.126 1.00 84.62 143 TYR A CA 1
ATOM 1172 C C . TYR A 1 143 ? 8.994 -2.265 -22.271 1.00 84.62 143 TYR A C 1
ATOM 1174 O O . TYR A 1 143 ? 10.151 -2.675 -22.361 1.00 84.62 143 TYR A O 1
ATOM 1182 N N . GLN A 1 144 ? 8.055 -2.579 -23.171 1.00 82.00 144 GLN A N 1
ATOM 1183 C CA . GLN A 1 144 ? 8.313 -3.409 -24.355 1.00 82.00 144 GLN A CA 1
ATOM 1184 C C . GLN A 1 144 ? 9.325 -2.774 -25.317 1.00 82.00 144 GLN A C 1
ATOM 1186 O O . GLN A 1 144 ? 10.072 -3.491 -25.977 1.00 82.00 144 GLN A O 1
ATOM 1191 N N . HIS A 1 145 ? 9.398 -1.443 -25.351 1.00 76.31 145 HIS A N 1
ATOM 1192 C CA . HIS A 1 145 ? 10.370 -0.686 -26.140 1.00 76.31 145 HIS A CA 1
ATOM 1193 C C . HIS A 1 145 ? 11.648 -0.325 -25.359 1.00 76.31 145 HIS A C 1
ATOM 1195 O O . HIS A 1 145 ? 12.402 0.554 -25.770 1.00 76.31 145 HIS A O 1
ATOM 1201 N N . GLY A 1 146 ? 11.913 -0.994 -24.230 1.00 75.31 146 GLY A N 1
ATOM 1202 C CA . GLY A 1 146 ? 13.131 -0.810 -23.431 1.00 75.31 146 GLY A CA 1
ATOM 1203 C C . GLY A 1 146 ? 13.119 0.417 -22.513 1.00 75.31 146 GLY A C 1
ATOM 1204 O O . GLY A 1 146 ? 14.091 0.668 -21.802 1.00 75.31 146 GLY A O 1
ATOM 1205 N N . MET A 1 147 ? 12.016 1.162 -22.474 1.00 65.31 147 MET A N 1
ATOM 1206 C CA . MET A 1 147 ? 11.843 2.339 -21.630 1.00 65.31 147 MET A CA 1
ATOM 1207 C C . MET A 1 147 ? 11.163 1.951 -20.315 1.00 65.31 147 MET A C 1
ATOM 1209 O O . MET A 1 147 ? 9.946 1.794 -20.247 1.00 65.31 147 MET A O 1
ATOM 1213 N N . LYS A 1 148 ? 11.943 1.827 -19.235 1.00 78.25 148 LYS A N 1
ATOM 1214 C CA . LYS A 1 148 ? 11.430 1.505 -17.889 1.00 78.25 148 LYS A CA 1
ATOM 1215 C C . LYS A 1 148 ? 10.830 2.729 -17.182 1.00 78.25 148 LYS A C 1
ATOM 1217 O O . LYS A 1 148 ? 11.221 3.063 -16.068 1.00 78.25 148 LYS A O 1
ATOM 1222 N N . TYR A 1 149 ? 9.889 3.400 -17.840 1.00 70.75 149 TYR A N 1
ATOM 1223 C CA . TYR A 1 149 ? 9.168 4.548 -17.292 1.00 70.75 149 TYR A CA 1
ATOM 1224 C C . TYR A 1 149 ? 7.706 4.197 -17.043 1.00 70.75 149 TYR A C 1
ATOM 1226 O O . TYR A 1 149 ? 7.028 3.646 -17.908 1.00 70.75 149 TYR A O 1
ATOM 1234 N N . THR A 1 150 ? 7.228 4.536 -15.851 1.00 71.25 150 THR A N 1
ATOM 1235 C CA . THR A 1 150 ? 5.829 4.372 -15.458 1.00 71.25 150 THR A CA 1
ATOM 1236 C C . THR A 1 150 ? 5.066 5.657 -15.750 1.00 71.25 150 THR A C 1
ATOM 1238 O O . THR A 1 150 ? 5.497 6.733 -15.340 1.00 71.25 150 THR A O 1
ATOM 1241 N N . ILE A 1 151 ? 3.937 5.552 -16.454 1.00 69.69 151 ILE A N 1
ATOM 1242 C CA . ILE A 1 151 ? 3.086 6.697 -16.794 1.00 69.69 151 ILE A CA 1
ATOM 1243 C C . ILE A 1 151 ? 1.883 6.753 -15.852 1.00 69.69 151 ILE A C 1
ATOM 1245 O O . ILE A 1 151 ? 1.189 5.753 -15.659 1.00 69.69 151 ILE A O 1
ATOM 1249 N N . ASN A 1 152 ? 1.597 7.939 -15.312 1.00 74.50 152 ASN A N 1
ATOM 1250 C CA . ASN A 1 152 ? 0.406 8.211 -14.512 1.00 74.50 152 ASN A CA 1
ATOM 1251 C C . ASN A 1 152 ? -0.610 9.051 -15.297 1.00 74.50 152 ASN A C 1
ATOM 1253 O O . ASN A 1 152 ? -0.294 10.172 -15.686 1.00 74.50 152 ASN A O 1
ATOM 1257 N N . PHE A 1 153 ? -1.818 8.528 -15.505 1.00 65.19 153 PHE A N 1
ATOM 1258 C CA . PHE A 1 153 ? -2.941 9.270 -16.092 1.00 65.19 153 PHE A CA 1
ATOM 1259 C C . PHE A 1 153 ? -3.986 9.687 -15.060 1.00 65.19 153 PHE A C 1
ATOM 1261 O O . PHE A 1 153 ? -5.020 10.249 -15.430 1.00 65.19 153 PHE A O 1
ATOM 1268 N N . ASP A 1 154 ? -3.755 9.390 -13.782 1.00 63.81 154 ASP A N 1
ATOM 1269 C CA . ASP A 1 154 ? -4.674 9.767 -12.723 1.00 63.81 154 ASP A CA 1
ATOM 1270 C C . ASP A 1 154 ? -4.802 11.295 -12.673 1.00 63.81 154 ASP A C 1
ATOM 1272 O O . ASP A 1 154 ? -3.851 12.025 -12.383 1.00 63.81 154 ASP A O 1
ATOM 1276 N N . LYS A 1 155 ? -6.006 11.786 -12.987 1.00 50.16 155 LYS A N 1
ATOM 1277 C CA . LYS A 1 155 ? -6.328 13.218 -12.981 1.00 50.16 155 LYS A CA 1
ATOM 1278 C C . LYS A 1 155 ? -6.256 13.815 -11.580 1.00 50.16 155 LYS A C 1
ATOM 1280 O O . LYS A 1 155 ? -6.068 15.023 -11.469 1.00 50.16 155 LYS A O 1
ATOM 1285 N N . HIS A 1 156 ? -6.353 13.000 -10.530 1.00 47.38 156 HIS A N 1
ATOM 1286 C CA . HIS A 1 156 ? -6.130 13.451 -9.158 1.00 47.38 156 HIS A CA 1
ATOM 1287 C C . HIS A 1 156 ? -4.639 13.640 -8.832 1.00 47.38 156 HIS A C 1
ATOM 1289 O O . HIS A 1 156 ? -4.314 14.276 -7.831 1.00 47.38 156 HIS A O 1
ATOM 1295 N N . ASN A 1 157 ? -3.745 13.160 -9.706 1.00 40.03 157 ASN A N 1
ATOM 1296 C CA . ASN A 1 157 ? -2.291 13.295 -9.619 1.00 40.03 157 ASN A CA 1
ATOM 1297 C C . ASN A 1 157 ? -1.682 14.303 -10.614 1.00 40.03 157 ASN A C 1
ATOM 1299 O O . ASN A 1 157 ? -0.458 14.469 -10.613 1.00 40.03 157 ASN A O 1
ATOM 1303 N N . LEU A 1 158 ? -2.481 15.027 -11.418 1.00 37.84 158 LEU A N 1
ATOM 1304 C CA . LEU A 1 158 ? -1.990 16.275 -12.017 1.00 37.84 158 LEU A CA 1
ATOM 1305 C C . LEU A 1 158 ? -1.743 17.257 -10.854 1.00 37.84 158 LEU A C 1
ATOM 1307 O O . LEU A 1 158 ? -2.669 17.894 -10.362 1.00 37.84 158 LEU A O 1
ATOM 1311 N N . GLU A 1 159 ? -0.488 17.302 -10.397 1.00 38.44 159 GLU A N 1
ATOM 1312 C CA . GLU A 1 159 ? 0.052 18.059 -9.253 1.00 38.44 159 GLU A CA 1
ATOM 1313 C C . GLU A 1 159 ? -0.086 17.427 -7.852 1.00 38.44 159 GLU A C 1
ATOM 1315 O O . GLU A 1 159 ? -0.469 18.077 -6.877 1.00 38.44 159 GLU A O 1
ATOM 1320 N N . SER A 1 160 ? 0.384 16.186 -7.678 1.00 37.88 160 SER A N 1
ATOM 1321 C CA . SER A 1 160 ? 0.815 15.698 -6.353 1.00 37.88 160 SER A CA 1
ATOM 1322 C C . SER A 1 160 ? 2.226 16.179 -5.953 1.00 37.88 160 SER A C 1
ATOM 1324 O O . SER A 1 160 ? 2.902 15.532 -5.158 1.00 37.88 160 SER A O 1
ATOM 1326 N N . SER A 1 161 ? 2.642 17.360 -6.423 1.00 37.78 161 SER A N 1
ATOM 1327 C CA . SER A 1 161 ? 3.510 18.259 -5.642 1.00 37.78 161 SER A CA 1
ATOM 1328 C C . SER A 1 161 ? 2.761 18.873 -4.443 1.00 37.78 161 SER A C 1
ATOM 1330 O O . SER A 1 161 ? 3.306 19.697 -3.712 1.00 37.78 161 SER A O 1
ATOM 1332 N N . LYS A 1 162 ? 1.509 18.458 -4.188 1.00 38.84 162 LYS A N 1
ATOM 1333 C CA . LYS A 1 162 ? 0.699 18.862 -3.029 1.00 38.84 162 LYS A CA 1
ATOM 1334 C C . LYS A 1 162 ? 1.250 18.464 -1.655 1.00 38.84 162 LYS A C 1
ATOM 1336 O O . LYS A 1 162 ? 0.649 18.858 -0.661 1.00 38.84 162 LYS A O 1
ATOM 1341 N N . TYR A 1 163 ? 2.391 17.779 -1.579 1.00 38.31 163 TYR A N 1
ATOM 1342 C CA . TYR A 1 163 ? 3.078 17.490 -0.320 1.00 38.31 163 TYR A CA 1
ATOM 1343 C C . TYR A 1 163 ? 4.595 17.624 -0.496 1.00 38.31 163 TYR A C 1
ATOM 1345 O O . TYR A 1 163 ? 5.276 16.654 -0.810 1.00 38.31 163 TYR A O 1
ATOM 1353 N N . ASN A 1 164 ? 5.125 18.832 -0.287 1.00 36.22 164 ASN A N 1
ATOM 1354 C CA . ASN A 1 164 ? 6.567 19.051 -0.207 1.00 36.22 164 ASN A CA 1
ATOM 1355 C C . ASN A 1 164 ? 7.033 18.903 1.240 1.00 36.22 164 ASN A C 1
ATOM 1357 O O . ASN A 1 164 ? 6.595 19.620 2.140 1.00 36.22 164 ASN A O 1
ATOM 1361 N N . THR A 1 165 ? 7.953 17.976 1.451 1.00 39.06 165 THR A N 1
ATOM 1362 C CA . THR A 1 165 ? 8.847 17.979 2.602 1.00 39.06 165 THR A CA 1
ATOM 1363 C C . THR A 1 165 ? 9.768 19.169 2.582 1.00 39.06 165 THR A C 1
ATOM 1365 O O . THR A 1 165 ? 10.304 19.519 1.539 1.00 39.06 165 THR A O 1
ATOM 1368 N N . ILE A 1 166 ? 10.049 19.721 3.757 1.00 41.03 166 ILE A N 1
ATOM 1369 C CA . ILE A 1 166 ? 11.182 20.612 3.944 1.00 41.03 166 ILE A CA 1
ATOM 1370 C C . ILE A 1 166 ? 11.927 20.147 5.201 1.00 41.03 166 ILE A C 1
ATOM 1372 O O . ILE A 1 166 ? 11.744 20.687 6.290 1.00 41.03 166 ILE A O 1
ATOM 1376 N N . CYS A 1 167 ? 12.782 19.123 5.072 1.00 41.19 167 CYS A N 1
ATOM 1377 C CA . CYS A 1 167 ? 13.855 18.952 6.055 1.00 41.19 167 CYS A CA 1
ATOM 1378 C C . CYS A 1 167 ? 14.894 20.043 5.816 1.00 41.19 167 CYS A C 1
ATOM 1380 O O . CYS A 1 167 ? 15.268 20.303 4.671 1.00 41.19 167 CYS A O 1
ATOM 1382 N N . SER A 1 168 ? 15.431 20.628 6.887 1.00 44.78 168 SER A N 1
ATOM 1383 C CA . SER A 1 168 ? 16.646 21.425 6.741 1.00 44.78 168 SER A CA 1
ATOM 1384 C C . SER A 1 168 ? 17.788 20.520 6.264 1.00 44.78 168 SER A C 1
ATOM 1386 O O . SER A 1 168 ? 17.934 19.378 6.715 1.00 44.78 168 SER A O 1
ATOM 1388 N N . THR A 1 169 ? 18.610 21.025 5.347 1.00 46.88 169 THR A N 1
ATOM 1389 C CA . THR A 1 169 ? 19.746 20.288 4.768 1.00 46.88 169 THR A CA 1
ATOM 1390 C C . THR A 1 169 ? 20.710 19.792 5.845 1.00 46.88 169 THR A C 1
ATOM 1392 O O . THR A 1 169 ? 21.175 18.662 5.778 1.00 46.88 169 THR A O 1
ATOM 1395 N N . LYS A 1 170 ? 20.916 20.584 6.904 1.00 48.31 170 LYS A N 1
ATOM 1396 C CA . LYS A 1 170 ? 21.751 20.218 8.054 1.00 48.31 170 LYS A CA 1
ATOM 1397 C C . LYS A 1 170 ? 21.224 18.995 8.814 1.00 48.31 170 LYS A C 1
ATOM 1399 O O . LYS A 1 170 ? 22.011 18.125 9.166 1.00 48.31 170 LYS A O 1
ATOM 1404 N N . ILE A 1 171 ? 19.915 18.921 9.069 1.00 51.19 171 ILE A N 1
ATOM 1405 C CA . ILE A 1 171 ? 19.311 17.779 9.775 1.00 51.19 171 ILE A CA 1
ATOM 1406 C C . ILE A 1 171 ? 19.294 16.541 8.878 1.00 51.19 171 ILE A C 1
ATOM 1408 O O . ILE A 1 171 ? 19.584 15.450 9.357 1.00 51.19 171 ILE A O 1
ATOM 1412 N N . ARG A 1 172 ? 19.032 16.708 7.574 1.00 56.66 172 ARG A N 1
ATOM 1413 C CA . ARG A 1 172 ? 19.168 15.626 6.588 1.00 56.66 172 ARG A CA 1
ATOM 1414 C C . ARG A 1 172 ? 20.571 15.025 6.632 1.00 56.66 172 ARG A C 1
ATOM 1416 O O . ARG A 1 172 ? 20.710 13.811 6.715 1.00 56.66 172 ARG A O 1
ATOM 1423 N N . ASP A 1 173 ? 21.597 15.868 6.594 1.00 61.94 173 ASP A N 1
ATOM 1424 C CA . ASP A 1 173 ? 22.984 15.410 6.534 1.00 61.94 173 ASP A CA 1
ATOM 1425 C C . ASP A 1 173 ? 23.402 14.708 7.842 1.00 61.94 173 ASP A C 1
ATOM 1427 O O . ASP A 1 173 ? 24.026 13.651 7.791 1.00 61.94 173 ASP A O 1
ATOM 1431 N N . GLN A 1 174 ? 22.962 15.215 9.001 1.00 64.94 174 GLN A N 1
ATOM 1432 C CA . GLN A 1 174 ? 23.155 14.545 10.296 1.00 64.94 174 GLN A CA 1
ATOM 1433 C C . GLN A 1 174 ? 22.443 13.187 10.364 1.00 64.94 174 GLN A C 1
ATOM 1435 O O . GLN A 1 174 ? 23.007 12.209 10.844 1.00 64.94 174 GLN A O 1
ATOM 1440 N N . LEU A 1 175 ? 21.210 13.102 9.865 1.00 54.91 175 LEU A N 1
ATOM 1441 C CA . LEU A 1 175 ? 20.432 11.866 9.878 1.00 54.91 175 LEU A CA 1
ATOM 1442 C C . LEU A 1 175 ? 21.035 10.804 8.943 1.00 54.91 175 LEU A C 1
ATOM 1444 O O . LEU A 1 175 ? 21.087 9.631 9.303 1.00 54.91 175 LEU A O 1
ATOM 1448 N N . VAL A 1 176 ? 21.536 11.215 7.771 1.00 68.88 176 VAL A N 1
ATOM 1449 C CA . VAL A 1 176 ? 22.291 10.343 6.855 1.00 68.88 176 VAL A CA 1
ATOM 1450 C C . VAL A 1 176 ? 23.505 9.750 7.565 1.00 68.88 176 VAL A C 1
ATOM 1452 O O . VAL A 1 176 ? 23.735 8.550 7.454 1.00 68.88 176 VAL A O 1
ATOM 1455 N N . GLU A 1 177 ? 24.264 10.568 8.294 1.00 76.50 177 GLU A N 1
ATOM 1456 C CA . GLU A 1 177 ? 25.469 10.133 9.004 1.00 76.50 177 GLU A CA 1
ATOM 1457 C C . GLU A 1 177 ? 25.152 9.094 10.091 1.00 76.50 177 GLU A C 1
ATOM 1459 O O . GLU A 1 177 ? 25.795 8.044 10.147 1.00 76.50 177 GLU A O 1
ATOM 1464 N N . VAL A 1 178 ? 24.116 9.338 10.903 1.00 72.38 178 VAL A N 1
ATOM 1465 C CA . VAL A 1 178 ? 23.675 8.384 11.936 1.00 72.38 178 VAL A CA 1
ATOM 1466 C C . VAL A 1 178 ? 23.202 7.072 11.306 1.00 72.38 178 VAL A C 1
ATOM 1468 O O . VAL A 1 178 ? 23.665 6.002 11.692 1.00 72.38 178 VAL A O 1
ATOM 1471 N N . LEU A 1 179 ? 22.347 7.135 10.283 1.00 56.59 179 LEU A N 1
ATOM 1472 C CA . LEU A 1 179 ? 21.806 5.937 9.638 1.00 56.59 179 LEU A CA 1
ATOM 1473 C C . LEU A 1 179 ? 22.878 5.118 8.910 1.00 56.59 179 LEU A C 1
ATOM 1475 O O . LEU A 1 179 ? 22.811 3.892 8.909 1.00 56.59 179 LEU A O 1
ATOM 1479 N N . GLN A 1 180 ? 23.875 5.766 8.302 1.00 82.12 180 GLN A N 1
ATOM 1480 C CA . GLN A 1 180 ? 25.007 5.067 7.683 1.00 82.12 180 GLN A CA 1
ATOM 1481 C C . GLN A 1 180 ? 25.833 4.302 8.717 1.00 82.12 180 GLN A C 1
ATOM 1483 O O . GLN A 1 180 ? 26.272 3.184 8.441 1.00 82.12 180 GLN A O 1
ATOM 1488 N N . LYS A 1 181 ? 26.020 4.893 9.901 1.00 78.31 181 LYS A N 1
ATOM 1489 C CA . LYS A 1 181 ? 26.742 4.273 11.011 1.00 78.31 181 LYS A CA 1
ATOM 1490 C C . LYS A 1 181 ? 25.981 3.079 11.587 1.00 78.31 181 LYS A C 1
ATOM 1492 O O . LYS A 1 181 ? 26.584 2.029 11.783 1.00 78.31 181 LYS A O 1
ATOM 1497 N N . ASP A 1 182 ? 24.677 3.223 11.801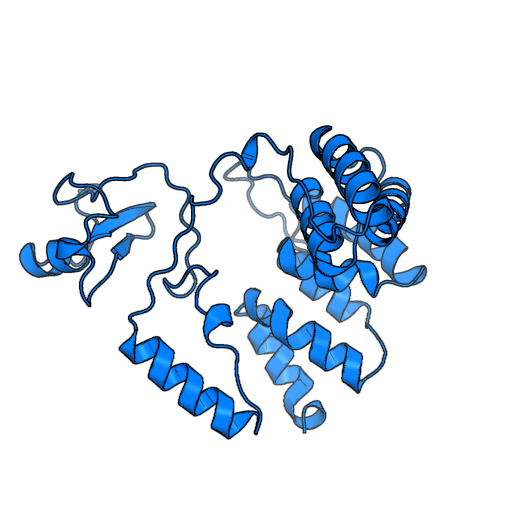 1.00 58.81 182 ASP A N 1
ATOM 1498 C CA . ASP A 1 182 ? 23.845 2.177 12.409 1.00 58.81 182 ASP A CA 1
ATOM 1499 C C . ASP A 1 182 ? 23.608 0.997 11.460 1.00 58.81 182 ASP A C 1
ATOM 1501 O O . ASP A 1 182 ? 23.619 -0.161 11.873 1.00 58.81 182 ASP A O 1
ATOM 1505 N N . LEU A 1 183 ? 23.422 1.277 10.168 1.00 63.81 183 LEU A N 1
ATOM 1506 C CA . LEU A 1 183 ? 23.112 0.259 9.161 1.00 63.81 183 LE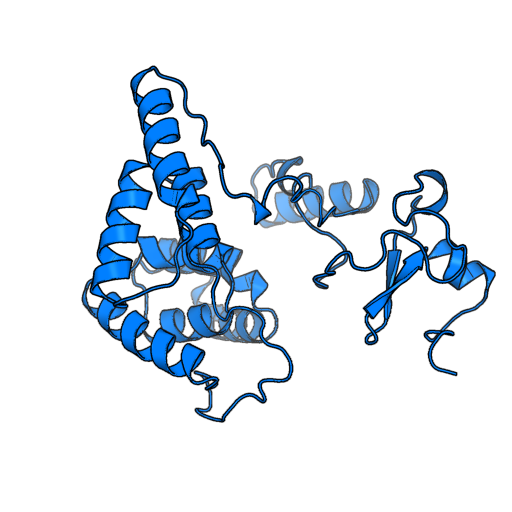U A CA 1
ATOM 1507 C C . LEU A 1 183 ? 24.359 -0.301 8.461 1.00 63.81 183 LEU A C 1
ATOM 1509 O O . LEU A 1 183 ? 24.227 -1.183 7.611 1.00 63.81 183 LEU A O 1
ATOM 1513 N N . ASN A 1 184 ? 25.547 0.228 8.778 1.00 82.75 184 ASN A N 1
ATOM 1514 C CA . ASN A 1 184 ? 26.841 -0.103 8.173 1.00 82.75 184 ASN A CA 1
ATOM 1515 C C . ASN A 1 184 ? 26.802 -0.188 6.630 1.00 82.75 184 ASN A C 1
ATOM 1517 O O . ASN A 1 184 ? 27.420 -1.056 6.011 1.00 82.75 184 ASN A O 1
ATOM 1521 N N . LYS A 1 185 ? 26.025 0.699 5.998 1.00 75.88 185 LYS A N 1
ATOM 1522 C CA . LYS A 1 185 ? 25.844 0.771 4.541 1.00 75.88 185 LYS A CA 1
ATOM 1523 C C . LYS A 1 185 ? 25.612 2.208 4.097 1.00 75.88 185 LYS A C 1
ATOM 1525 O O . LYS A 1 185 ? 25.090 3.026 4.851 1.00 75.88 185 LYS A O 1
ATOM 1530 N N . SER A 1 186 ? 25.969 2.520 2.853 1.00 77.75 186 SER A N 1
ATOM 1531 C CA . SER A 1 186 ? 25.720 3.847 2.293 1.00 77.75 186 SER A CA 1
ATOM 1532 C C . SER A 1 186 ? 24.217 4.091 2.115 1.00 77.75 186 SER A C 1
ATOM 1534 O O . SER A 1 186 ? 23.482 3.274 1.560 1.00 77.75 186 SER A O 1
ATOM 1536 N N . ILE A 1 187 ? 23.753 5.241 2.601 1.00 71.19 187 ILE A N 1
ATOM 1537 C CA . ILE A 1 187 ? 22.364 5.691 2.468 1.00 71.19 187 ILE A CA 1
ATOM 1538 C C . ILE A 1 187 ? 22.275 6.692 1.317 1.00 71.19 187 ILE A C 1
ATOM 1540 O O . ILE A 1 187 ? 23.029 7.668 1.276 1.00 71.19 187 ILE A O 1
ATOM 1544 N N . ASN A 1 188 ? 21.359 6.447 0.376 1.00 64.62 188 ASN A N 1
ATOM 1545 C CA . ASN A 1 188 ? 21.090 7.354 -0.735 1.00 64.62 188 ASN A CA 1
ATOM 1546 C C . ASN A 1 188 ? 20.439 8.645 -0.204 1.00 64.62 188 ASN A C 1
ATOM 1548 O O . ASN A 1 188 ? 19.363 8.604 0.388 1.00 64.62 188 ASN A O 1
ATOM 1552 N N . ARG A 1 189 ? 21.075 9.799 -0.441 1.00 57.78 189 ARG A N 1
ATOM 1553 C CA . ARG A 1 189 ? 20.587 11.117 0.011 1.00 57.78 189 ARG A CA 1
ATOM 1554 C C . ARG A 1 189 ? 19.203 11.456 -0.547 1.00 57.78 189 ARG A C 1
ATOM 1556 O O . ARG A 1 189 ? 18.420 12.117 0.129 1.00 57.78 189 ARG A O 1
ATOM 1563 N N . ASN A 1 190 ? 18.872 10.908 -1.714 1.00 53.31 190 ASN A N 1
ATOM 1564 C CA . ASN A 1 190 ? 17.609 11.142 -2.405 1.00 53.31 190 ASN A CA 1
ATOM 1565 C C . ASN A 1 190 ? 16.414 10.472 -1.698 1.00 53.31 190 ASN A C 1
ATOM 1567 O O . ASN A 1 190 ? 15.268 10.752 -2.044 1.00 53.31 190 ASN A O 1
ATOM 1571 N N . ILE A 1 191 ? 16.657 9.613 -0.693 1.00 52.56 191 ILE A N 1
ATOM 1572 C CA . ILE A 1 191 ? 15.612 9.049 0.183 1.00 52.56 191 ILE A CA 1
ATOM 1573 C C . ILE A 1 191 ? 14.892 10.170 0.952 1.00 52.56 191 ILE A C 1
ATOM 1575 O O . ILE A 1 191 ? 13.691 10.079 1.191 1.00 52.56 191 ILE A O 1
ATOM 1579 N N . PHE A 1 192 ? 15.601 11.259 1.264 1.00 51.69 192 PHE A N 1
ATOM 1580 C CA . PHE A 1 192 ? 15.051 12.444 1.932 1.00 51.69 192 PHE A CA 1
ATOM 1581 C C . PHE A 1 192 ? 14.557 13.519 0.954 1.00 51.69 192 PHE A C 1
ATOM 1583 O O . PHE A 1 192 ? 13.908 14.471 1.373 1.00 51.69 192 PHE A O 1
ATOM 1590 N N . GLU A 1 193 ? 14.866 13.393 -0.341 1.00 39.34 193 GLU A N 1
ATOM 1591 C CA . GLU A 1 193 ? 14.554 14.410 -1.361 1.00 39.34 193 GLU A CA 1
ATOM 1592 C C . GLU A 1 193 ? 13.181 14.210 -2.023 1.00 39.34 193 GLU A C 1
ATOM 1594 O O . GLU A 1 193 ? 12.745 15.066 -2.781 1.00 39.34 193 GLU A O 1
ATOM 1599 N N . ASN A 1 194 ? 12.462 13.127 -1.699 1.00 39.44 194 ASN A N 1
ATOM 1600 C CA . ASN A 1 194 ? 11.149 12.808 -2.285 1.00 39.44 194 ASN A CA 1
ATOM 1601 C C . ASN A 1 194 ? 10.010 12.667 -1.252 1.00 39.44 194 ASN A C 1
ATOM 1603 O O . ASN A 1 194 ? 8.960 12.107 -1.568 1.00 39.44 194 ASN A O 1
ATOM 1607 N N . GLY A 1 195 ? 10.213 13.106 -0.007 1.00 39.19 195 GLY A N 1
ATOM 1608 C CA . GLY A 1 195 ? 9.273 12.867 1.100 1.00 39.19 195 GLY A CA 1
ATOM 1609 C C . GLY A 1 195 ? 8.384 14.055 1.452 1.00 39.19 195 GLY A C 1
ATOM 1610 O O . GLY A 1 195 ? 8.394 15.051 0.751 1.00 39.19 195 GLY A O 1
ATOM 1611 N N . ALA A 1 196 ? 7.675 13.988 2.584 1.00 35.41 196 ALA A N 1
ATOM 1612 C CA . ALA A 1 196 ? 7.106 15.100 3.365 1.00 35.41 196 ALA A CA 1
ATOM 1613 C C . ALA A 1 196 ? 7.762 15.056 4.779 1.00 35.41 196 ALA A C 1
ATOM 1615 O O . ALA A 1 196 ? 7.569 14.089 5.501 1.00 35.41 196 ALA A O 1
ATOM 1616 N N . HIS A 1 197 ? 8.592 16.024 5.171 1.00 39.06 197 HIS A N 1
ATOM 1617 C CA . HIS A 1 197 ? 9.109 16.261 6.527 1.00 39.06 197 HIS A CA 1
ATOM 1618 C C . HIS A 1 197 ? 8.731 17.727 6.778 1.00 39.06 197 HIS A C 1
ATOM 1620 O O . HIS A 1 197 ? 9.397 18.633 6.299 1.00 39.06 197 HIS A O 1
ATOM 1626 N N . HIS A 1 198 ? 7.523 18.031 7.225 1.00 40.06 198 HIS A N 1
ATOM 1627 C CA . HIS A 1 198 ? 7.145 17.966 8.632 1.00 40.06 198 HIS A CA 1
ATOM 1628 C C . HIS A 1 198 ? 6.993 16.549 9.166 1.00 40.06 198 HIS A C 1
ATOM 1630 O O . HIS A 1 198 ? 6.457 15.667 8.502 1.00 40.06 198 HIS A O 1
ATOM 1636 N N . TRP A 1 199 ? 7.501 16.328 10.373 1.00 39.25 199 TRP A N 1
ATOM 1637 C CA . TRP A 1 199 ? 7.363 15.060 11.067 1.00 39.25 199 TRP A CA 1
ATOM 1638 C C . TRP A 1 199 ? 5.871 14.765 11.261 1.00 39.25 199 TRP A C 1
ATOM 1640 O O . TRP A 1 199 ? 5.217 15.373 12.100 1.00 39.25 199 TRP A O 1
ATOM 1650 N N . GLY A 1 200 ? 5.337 13.848 10.454 1.00 38.72 200 GLY A N 1
ATOM 1651 C CA . GLY A 1 200 ? 4.114 13.116 10.770 1.00 38.72 200 GLY A CA 1
ATOM 1652 C C . GLY A 1 200 ? 2.768 13.828 10.604 1.00 38.72 200 GLY A C 1
ATOM 1653 O O . GLY A 1 200 ? 1.799 13.325 11.160 1.00 38.72 200 GLY A O 1
ATOM 1654 N N . MET A 1 201 ? 2.642 14.926 9.847 1.00 37.28 201 MET A N 1
ATOM 1655 C CA . MET A 1 201 ? 1.320 15.524 9.578 1.00 37.28 201 MET A CA 1
ATOM 1656 C C . MET A 1 201 ? 0.991 15.586 8.082 1.00 37.28 201 MET A C 1
ATOM 1658 O O . MET A 1 201 ? 1.675 16.247 7.301 1.00 37.28 201 MET A O 1
ATOM 1662 N N . TYR A 1 202 ? -0.092 14.906 7.693 1.00 39.91 202 TYR A N 1
ATOM 1663 C CA . TYR A 1 202 ? -0.716 15.014 6.374 1.00 39.91 202 TYR A CA 1
ATOM 1664 C C . TYR A 1 202 ? -1.438 16.367 6.269 1.00 39.91 202 TYR A C 1
ATOM 1666 O O . TYR A 1 202 ? -2.331 16.645 7.065 1.00 39.91 202 TYR A O 1
ATOM 1674 N N . TYR A 1 203 ? -1.087 17.208 5.289 1.00 43.50 203 TYR A N 1
ATOM 1675 C CA . TYR A 1 203 ? -1.766 18.492 5.063 1.00 43.50 203 TYR A CA 1
ATOM 1676 C C . TYR A 1 203 ? -2.429 18.546 3.689 1.00 43.50 203 TYR A C 1
ATOM 1678 O O . TYR A 1 203 ? -1.763 18.756 2.678 1.00 43.50 203 TYR A O 1
ATOM 1686 N N . GLN A 1 204 ? -3.752 18.377 3.624 1.00 42.34 204 GLN A N 1
ATOM 1687 C CA . GLN A 1 204 ? -4.487 18.764 2.420 1.00 42.34 204 GLN A CA 1
ATOM 1688 C C . GLN A 1 204 ? -4.352 20.277 2.240 1.00 42.34 204 GLN A C 1
ATOM 1690 O O . GLN A 1 204 ? -4.839 21.056 3.056 1.00 42.34 204 GLN A O 1
ATOM 1695 N N . ASN A 1 205 ? -3.696 20.673 1.149 1.00 48.75 205 ASN A N 1
ATOM 1696 C CA . ASN A 1 205 ? -3.462 22.054 0.744 1.00 48.75 205 ASN A CA 1
ATOM 1697 C C . ASN A 1 205 ? -4.780 22.771 0.389 1.00 48.75 205 ASN A C 1
ATOM 1699 O O . ASN A 1 205 ? -5.066 23.021 -0.780 1.00 48.75 205 ASN A O 1
ATOM 1703 N N . LYS A 1 206 ? -5.628 23.046 1.387 1.00 44.38 206 LYS A N 1
ATOM 1704 C CA . LYS A 1 206 ? -6.810 23.902 1.220 1.00 44.38 206 LYS A CA 1
ATOM 1705 C C . LYS A 1 206 ? -6.424 25.380 1.211 1.00 44.38 206 LYS A C 1
ATOM 1707 O O . LYS A 1 206 ? -7.142 26.170 0.611 1.00 44.38 206 LYS A O 1
ATOM 1712 N N . LEU A 1 207 ? -5.295 25.750 1.825 1.00 54.50 207 LEU A N 1
ATOM 1713 C CA . LEU A 1 207 ? -4.787 27.119 1.851 1.00 54.50 207 LEU A CA 1
ATOM 1714 C C . LEU A 1 207 ? -3.274 27.106 1.617 1.00 54.50 207 LEU A C 1
ATOM 1716 O O . LEU A 1 207 ? -2.490 26.785 2.503 1.00 54.50 207 LEU A O 1
ATOM 1720 N N . SER A 1 208 ? -2.851 27.512 0.421 1.00 65.69 208 SER A N 1
ATOM 1721 C CA . SER A 1 208 ? -1.435 27.654 0.053 1.00 65.69 208 SER A CA 1
ATOM 1722 C C . SER A 1 208 ? -0.759 28.870 0.702 1.00 65.69 208 SER A C 1
ATOM 1724 O O . SER A 1 208 ? 0.348 29.242 0.317 1.00 65.69 208 SER A O 1
ATOM 1726 N N . THR A 1 209 ? -1.423 29.522 1.656 1.00 76.81 209 THR A N 1
ATOM 1727 C CA . THR A 1 209 ? -1.050 30.813 2.238 1.00 76.81 209 THR A CA 1
ATOM 1728 C C . THR A 1 209 ? -0.972 30.721 3.754 1.00 76.81 209 THR A C 1
ATOM 1730 O O . THR A 1 209 ? -1.844 30.138 4.391 1.00 76.81 209 THR A O 1
ATOM 1733 N N . CYS A 1 210 ? 0.043 31.350 4.338 1.00 77.00 210 CYS A N 1
ATOM 1734 C CA . CYS A 1 210 ? 0.197 31.484 5.779 1.00 77.00 210 CYS A CA 1
ATOM 1735 C C . CYS A 1 210 ? -0.977 32.274 6.372 1.00 77.00 210 CYS A C 1
ATOM 1737 O O . CYS A 1 210 ? -1.184 33.431 6.012 1.00 77.00 210 CYS A O 1
ATOM 1739 N N . SER A 1 211 ? -1.683 31.700 7.345 1.00 81.94 211 SER A N 1
ATOM 1740 C CA . SER A 1 211 ? -2.800 32.351 8.046 1.00 81.94 211 SER A CA 1
ATOM 1741 C C . SER A 1 211 ? -2.405 33.617 8.827 1.00 81.94 211 SER A C 1
ATOM 1743 O O . SER A 1 211 ? -3.274 34.380 9.235 1.00 81.94 211 SER A O 1
ATOM 1745 N N . CYS A 1 212 ? -1.107 33.861 9.043 1.00 79.75 212 CYS A N 1
ATOM 1746 C CA . CYS A 1 212 ? -0.606 35.064 9.717 1.00 79.75 212 CYS A CA 1
ATOM 1747 C C . CYS A 1 212 ? -0.204 36.181 8.743 1.00 79.75 212 CYS A C 1
ATOM 1749 O O . CYS A 1 212 ? -0.615 37.323 8.926 1.00 79.75 212 CYS A O 1
ATOM 1751 N N . CYS A 1 213 ? 0.592 35.879 7.712 1.00 83.75 213 CYS A N 1
ATOM 1752 C CA . CYS A 1 213 ? 1.105 36.905 6.795 1.00 83.75 213 CYS A CA 1
ATOM 1753 C C . CYS A 1 213 ? 0.420 36.923 5.427 1.00 83.75 213 CYS A C 1
ATOM 1755 O O . CYS A 1 213 ? 0.744 37.776 4.609 1.00 83.75 213 CYS A O 1
ATOM 1757 N N . THR A 1 214 ? -0.495 35.989 5.151 1.00 81.62 214 THR A N 1
ATOM 1758 C CA . THR A 1 214 ? -1.206 35.789 3.870 1.00 81.62 214 THR A CA 1
ATOM 1759 C C . THR A 1 214 ? -0.320 35.472 2.659 1.00 81.62 214 THR A C 1
ATOM 1761 O O . THR A 1 214 ? -0.826 35.150 1.589 1.00 81.62 214 THR A O 1
ATOM 1764 N N . LEU A 1 215 ? 1.006 35.486 2.823 1.00 78.88 215 LEU A N 1
ATOM 1765 C CA . LEU A 1 215 ? 1.961 35.080 1.795 1.00 78.88 215 LEU A CA 1
ATOM 1766 C C . LEU A 1 215 ? 1.951 33.566 1.602 1.00 78.88 215 LEU A C 1
ATOM 1768 O O . LEU A 1 215 ? 1.606 32.812 2.514 1.00 78.88 215 LEU A O 1
ATOM 1772 N N . SER A 1 216 ? 2.389 33.127 0.421 1.00 75.44 216 SER A N 1
ATOM 1773 C CA . SER A 1 216 ? 2.527 31.707 0.098 1.00 75.44 216 SER A CA 1
ATOM 1774 C C . SER A 1 216 ? 3.361 30.979 1.151 1.00 75.44 216 SER A C 1
ATOM 1776 O O . SER A 1 216 ? 4.448 31.448 1.492 1.00 75.44 216 SER A O 1
ATOM 1778 N N . LEU A 1 217 ? 2.891 29.812 1.603 1.00 69.00 217 LEU A N 1
ATOM 1779 C CA . LEU A 1 217 ? 3.638 28.911 2.491 1.00 69.00 217 LEU A CA 1
ATOM 1780 C C . LEU A 1 217 ? 4.965 28.444 1.874 1.00 69.00 217 LEU A C 1
ATOM 1782 O O . LEU A 1 217 ? 5.846 27.969 2.578 1.00 69.00 217 LEU A O 1
ATOM 1786 N N . GLN A 1 218 ? 5.118 28.590 0.556 1.00 66.81 218 GLN A N 1
ATOM 1787 C CA . GLN A 1 218 ? 6.321 28.221 -0.185 1.00 66.81 218 GLN A CA 1
ATOM 1788 C C . GLN A 1 218 ? 7.314 29.380 -0.356 1.00 66.81 218 GLN A C 1
ATOM 1790 O O . GLN A 1 218 ? 8.249 29.271 -1.144 1.00 66.81 218 GLN A O 1
ATOM 1795 N N . THR A 1 219 ? 7.131 30.505 0.345 1.00 65.00 219 THR A N 1
ATOM 1796 C CA . THR A 1 219 ? 8.010 31.675 0.197 1.00 65.00 219 THR A CA 1
ATOM 1797 C C . THR A 1 219 ? 9.429 31.344 0.696 1.00 65.00 219 THR A C 1
ATOM 1799 O O . THR A 1 219 ? 9.615 31.206 1.908 1.00 65.00 219 THR A O 1
ATOM 1802 N N . PRO A 1 220 ? 10.460 31.265 -0.177 1.00 59.31 220 PRO A N 1
ATOM 1803 C CA . PRO A 1 220 ? 11.767 30.699 0.188 1.00 59.31 220 PRO A CA 1
ATOM 1804 C C . PRO A 1 220 ? 12.463 31.416 1.354 1.00 59.31 220 PRO A C 1
ATOM 1806 O O . PRO A 1 220 ? 13.038 30.776 2.232 1.00 59.31 220 PRO A O 1
ATOM 1809 N N . VAL A 1 221 ? 12.351 32.748 1.407 1.00 62.06 221 VAL A N 1
ATOM 1810 C CA . VAL A 1 221 ? 12.931 33.585 2.475 1.00 62.06 221 VAL A CA 1
ATOM 1811 C C . VAL A 1 221 ? 12.264 33.328 3.833 1.00 62.06 221 VAL A C 1
ATOM 1813 O O . VAL A 1 221 ? 12.919 33.407 4.868 1.00 62.06 221 VAL A O 1
ATOM 1816 N N . LEU A 1 222 ? 10.969 32.998 3.842 1.00 55.06 222 LEU A N 1
ATOM 1817 C CA . LEU A 1 222 ? 10.195 32.763 5.065 1.00 55.06 222 LEU A CA 1
ATOM 1818 C C . LEU A 1 222 ? 10.268 31.312 5.540 1.00 55.06 222 LEU A C 1
ATOM 1820 O O . LEU A 1 222 ? 10.080 31.064 6.731 1.00 55.06 222 LEU A O 1
ATOM 1824 N N . LEU A 1 223 ? 10.570 30.386 4.630 1.00 56.59 223 LEU A N 1
ATOM 1825 C CA . LEU A 1 223 ? 10.801 28.978 4.930 1.00 56.59 223 LEU A CA 1
ATOM 1826 C C . LEU A 1 223 ? 12.132 28.751 5.648 1.00 56.59 223 LEU A C 1
ATOM 1828 O O . LEU A 1 223 ? 12.143 28.051 6.659 1.00 56.59 223 LEU A O 1
ATOM 1832 N N . GLY A 1 224 ? 13.212 29.394 5.184 1.00 56.66 224 GLY A N 1
ATOM 1833 C CA . GLY A 1 224 ? 14.520 29.436 5.853 1.00 56.66 224 GLY A CA 1
ATOM 1834 C C . GLY A 1 224 ? 14.889 28.165 6.640 1.00 56.66 224 GLY A C 1
ATOM 1835 O O . GLY A 1 224 ? 14.785 27.052 6.132 1.00 56.66 224 GLY A O 1
ATOM 1836 N N . ASN A 1 225 ? 15.298 28.333 7.902 1.00 50.53 225 ASN A N 1
ATOM 1837 C CA . ASN A 1 225 ? 15.638 27.227 8.813 1.00 50.53 225 ASN A CA 1
ATOM 1838 C C . ASN A 1 225 ? 14.454 26.707 9.646 1.00 50.53 225 ASN A C 1
ATOM 1840 O O . ASN A 1 225 ? 14.617 25.734 10.379 1.00 50.53 225 ASN A O 1
ATOM 1844 N N . ASN A 1 226 ? 13.298 27.374 9.586 1.00 54.00 226 ASN A N 1
ATOM 1845 C CA . ASN A 1 226 ? 12.252 27.229 10.599 1.00 54.00 226 ASN A CA 1
ATOM 1846 C C . ASN A 1 226 ? 10.978 26.557 10.063 1.00 54.00 226 ASN A C 1
ATOM 1848 O O . ASN A 1 226 ? 10.219 26.010 10.852 1.00 54.00 226 ASN A O 1
ATOM 1852 N N . GLY A 1 227 ? 10.758 26.523 8.745 1.00 67.69 227 GLY A N 1
ATOM 1853 C CA . GLY A 1 227 ? 9.672 25.758 8.128 1.00 67.69 227 GLY A CA 1
ATOM 1854 C C . GLY A 1 227 ? 8.259 26.300 8.395 1.00 67.69 227 GLY A C 1
ATOM 1855 O O . GLY A 1 227 ? 8.047 27.497 8.610 1.00 67.69 227 GLY A O 1
ATOM 1856 N N . ILE A 1 228 ? 7.278 25.397 8.338 1.00 71.75 228 ILE A N 1
ATOM 1857 C CA . ILE A 1 228 ? 5.837 25.642 8.500 1.00 71.75 228 ILE A CA 1
ATOM 1858 C C . ILE A 1 228 ? 5.353 24.902 9.755 1.00 71.75 228 ILE A C 1
ATOM 1860 O O . ILE A 1 228 ? 5.795 23.786 10.028 1.00 71.75 228 ILE A O 1
ATOM 1864 N N . ALA A 1 229 ? 4.437 25.514 10.499 1.00 65.31 229 ALA A N 1
ATOM 1865 C CA . ALA A 1 229 ? 3.703 24.907 11.602 1.00 65.31 229 ALA A CA 1
ATOM 1866 C C . ALA A 1 229 ? 2.211 24.836 11.264 1.00 65.31 229 ALA A C 1
ATOM 1868 O O . ALA A 1 229 ? 1.664 25.736 10.623 1.00 65.31 229 ALA A O 1
ATOM 1869 N N . ILE A 1 230 ? 1.560 23.759 11.696 1.00 67.88 230 ILE A N 1
ATOM 1870 C CA . ILE A 1 230 ? 0.144 23.487 11.446 1.00 67.88 230 ILE A CA 1
ATOM 1871 C C . ILE A 1 230 ? -0.514 23.209 12.794 1.00 67.88 230 ILE A C 1
ATOM 1873 O O . ILE A 1 230 ? -0.013 22.391 13.562 1.00 67.88 230 ILE A O 1
ATOM 1877 N N . PHE A 1 231 ? -1.612 23.902 13.086 1.00 60.62 231 PHE A N 1
ATOM 1878 C CA . PHE A 1 231 ? -2.420 23.641 14.279 1.00 60.62 231 PHE A CA 1
ATOM 1879 C C . PHE A 1 231 ? -3.459 22.545 14.016 1.00 60.62 231 PHE A C 1
ATOM 1881 O O . PHE A 1 231 ? -3.857 22.336 12.872 1.00 60.62 231 PHE A O 1
ATOM 1888 N N . ASP A 1 232 ? -3.973 21.916 15.078 1.00 54.91 232 ASP A N 1
ATOM 1889 C CA . ASP A 1 232 ? -4.983 20.842 15.006 1.00 54.91 232 ASP A CA 1
ATOM 1890 C C . ASP A 1 232 ? -6.260 21.238 14.244 1.00 54.91 232 ASP A C 1
ATOM 1892 O O . ASP A 1 232 ? -6.946 20.394 13.674 1.00 54.91 232 ASP A O 1
ATOM 1896 N N . CYS A 1 233 ? -6.566 22.536 14.174 1.00 65.06 233 CYS A N 1
ATOM 1897 C CA . CYS A 1 233 ? -7.672 23.075 13.385 1.00 65.06 233 CYS A CA 1
ATOM 1898 C C . CYS A 1 233 ? -7.419 23.116 11.864 1.00 65.06 233 CYS A C 1
ATOM 1900 O O . CYS A 1 233 ? -8.298 23.524 11.106 1.00 65.06 233 CYS A O 1
ATOM 1902 N N . GLY A 1 234 ? -6.226 22.725 11.405 1.00 61.03 234 GLY A N 1
ATOM 1903 C CA . GLY A 1 234 ? -5.842 22.685 9.994 1.00 61.03 234 GLY A CA 1
ATOM 1904 C C . GLY A 1 234 ? -5.287 23.998 9.431 1.00 61.03 234 GLY A C 1
ATOM 1905 O O . GLY A 1 234 ? -5.038 24.082 8.230 1.00 61.03 234 GLY A O 1
ATOM 1906 N N . HIS A 1 235 ? -5.067 25.029 10.251 1.00 74.50 235 HIS A N 1
ATOM 1907 C CA . HIS A 1 235 ? -4.449 26.281 9.800 1.00 74.50 235 HIS A CA 1
ATOM 1908 C C . HIS A 1 235 ? -2.919 26.204 9.809 1.00 74.50 235 HIS A C 1
ATOM 1910 O O . HIS A 1 235 ? -2.318 25.753 10.787 1.00 74.50 235 HIS A O 1
ATOM 1916 N N . ALA A 1 236 ? -2.301 26.686 8.729 1.00 77.25 236 ALA A N 1
ATOM 1917 C CA . ALA A 1 236 ? -0.864 26.613 8.491 1.00 77.25 236 ALA A CA 1
ATOM 1918 C C . ALA A 1 236 ? -0.198 27.998 8.553 1.00 77.25 236 ALA A C 1
ATOM 1920 O O . ALA A 1 236 ? -0.728 29.003 8.070 1.00 77.25 236 ALA A O 1
ATOM 1921 N N . TYR A 1 237 ? 0.998 28.046 9.135 1.00 78.75 237 TYR A N 1
ATOM 1922 C CA . TYR A 1 237 ? 1.747 29.265 9.418 1.00 78.75 237 TYR A CA 1
ATOM 1923 C C . TYR A 1 237 ? 3.226 29.068 9.092 1.00 78.75 237 TYR A C 1
ATOM 1925 O O . TYR A 1 237 ? 3.782 28.014 9.381 1.00 78.75 237 TYR A O 1
ATOM 1933 N N . HIS A 1 238 ? 3.916 30.092 8.587 1.00 80.44 238 HIS A N 1
ATOM 1934 C CA . HIS A 1 238 ? 5.380 30.086 8.670 1.00 80.44 238 HIS A CA 1
ATOM 1935 C C . HIS A 1 238 ? 5.791 30.128 10.145 1.00 80.44 238 HIS A C 1
ATOM 1937 O O . HIS A 1 238 ? 5.284 30.963 10.900 1.00 80.44 238 HIS A O 1
ATOM 1943 N N . VAL A 1 239 ? 6.760 29.306 10.548 1.00 70.12 239 VAL A N 1
ATOM 1944 C CA . VAL A 1 239 ? 7.266 29.320 11.931 1.00 70.12 239 VAL A CA 1
ATOM 1945 C C . VAL A 1 239 ? 7.860 30.686 12.282 1.00 70.12 239 VAL A C 1
ATOM 1947 O O . VAL A 1 239 ? 7.639 31.191 13.379 1.00 70.12 239 VAL A O 1
ATOM 1950 N N . ASN A 1 240 ? 8.498 31.360 11.319 1.00 75.19 240 ASN A N 1
ATOM 1951 C CA . ASN A 1 240 ? 8.954 32.744 11.480 1.00 75.19 240 ASN A CA 1
ATOM 1952 C C . ASN A 1 240 ? 7.812 33.707 11.835 1.00 75.19 240 ASN A C 1
ATOM 1954 O O . ASN A 1 240 ? 7.956 34.520 12.744 1.00 75.19 240 ASN A O 1
ATOM 1958 N N . CYS A 1 241 ? 6.658 33.580 11.175 1.00 77.62 241 CYS A N 1
ATOM 1959 C CA . CYS A 1 241 ? 5.495 34.419 11.453 1.00 77.62 241 CYS A CA 1
ATOM 1960 C C . CYS A 1 241 ? 4.886 34.131 12.833 1.00 77.62 241 CYS A C 1
ATOM 1962 O O . CYS A 1 241 ? 4.362 35.045 13.466 1.00 77.62 241 CYS A O 1
ATOM 1964 N N . MET A 1 242 ? 4.956 32.886 13.315 1.00 73.19 242 MET A N 1
ATOM 1965 C CA . MET A 1 242 ? 4.528 32.548 14.676 1.00 73.19 242 MET A CA 1
ATOM 1966 C C . MET A 1 242 ? 5.463 33.133 15.733 1.00 73.19 242 MET A C 1
ATOM 1968 O O . MET A 1 242 ? 4.979 33.700 16.709 1.00 73.19 242 MET A O 1
ATOM 1972 N N . ILE A 1 243 ? 6.781 33.049 15.525 1.00 75.31 243 ILE A N 1
ATOM 1973 C CA . ILE A 1 243 ? 7.785 33.624 16.432 1.00 75.31 243 ILE A CA 1
ATOM 1974 C C . ILE A 1 243 ? 7.628 35.147 16.498 1.00 75.31 243 ILE A C 1
ATOM 1976 O O . ILE A 1 243 ? 7.528 35.708 17.588 1.00 75.31 243 ILE A O 1
ATOM 1980 N N . GLU A 1 244 ? 7.550 35.811 15.342 1.00 80.50 244 GLU A N 1
ATOM 1981 C CA . GLU A 1 244 ? 7.417 37.268 15.251 1.00 80.50 244 GLU A CA 1
ATOM 1982 C C . GLU A 1 244 ? 6.149 37.771 15.957 1.00 80.50 244 GLU A C 1
ATOM 1984 O O . GLU A 1 244 ? 6.189 38.748 16.705 1.00 80.50 244 GLU A O 1
ATOM 1989 N N . LYS A 1 245 ? 5.021 37.076 15.766 1.00 78.38 245 LYS A N 1
ATOM 1990 C CA . LYS A 1 245 ? 3.736 37.427 16.387 1.00 78.38 245 LYS A CA 1
ATOM 1991 C C . LYS A 1 245 ? 3.518 36.804 17.768 1.00 78.38 245 LYS A C 1
ATOM 1993 O O . LYS A 1 245 ? 2.452 37.007 18.343 1.00 78.38 245 LYS A O 1
ATOM 1998 N N . LYS A 1 246 ? 4.505 36.076 18.306 1.00 80.12 246 LYS A N 1
ATOM 1999 C CA . LYS A 1 246 ? 4.433 35.351 19.589 1.00 80.12 246 LYS A CA 1
ATOM 2000 C C . LYS A 1 246 ? 3.181 34.468 19.709 1.00 80.12 246 LYS A C 1
ATOM 2002 O O . LYS A 1 246 ? 2.549 34.409 20.761 1.00 80.12 246 LYS A O 1
ATOM 2007 N N . LEU A 1 247 ? 2.811 33.800 18.619 1.00 70.69 247 LEU A N 1
ATOM 2008 C CA . LEU A 1 247 ? 1.633 32.938 18.560 1.00 70.69 247 LEU A CA 1
ATOM 2009 C C . LEU A 1 247 ? 1.960 31.558 19.131 1.00 70.69 247 LEU A C 1
ATOM 2011 O O . LEU A 1 247 ? 2.825 30.855 18.613 1.00 70.69 247 LEU A O 1
ATOM 2015 N N . THR A 1 248 ? 1.227 31.159 20.166 1.00 72.25 248 THR A N 1
ATOM 2016 C CA . THR A 1 248 ? 1.270 29.806 20.750 1.00 72.25 248 THR A CA 1
ATOM 2017 C C . THR A 1 248 ? 0.023 28.979 20.423 1.00 72.25 248 THR A C 1
ATOM 2019 O O . THR A 1 248 ? 0.007 27.779 20.671 1.00 72.25 248 THR A O 1
ATOM 2022 N N . ALA A 1 249 ? -1.003 29.606 19.839 1.00 72.81 249 ALA A N 1
ATOM 2023 C CA . ALA A 1 249 ? -2.267 28.998 19.432 1.00 72.81 249 ALA A CA 1
ATOM 2024 C 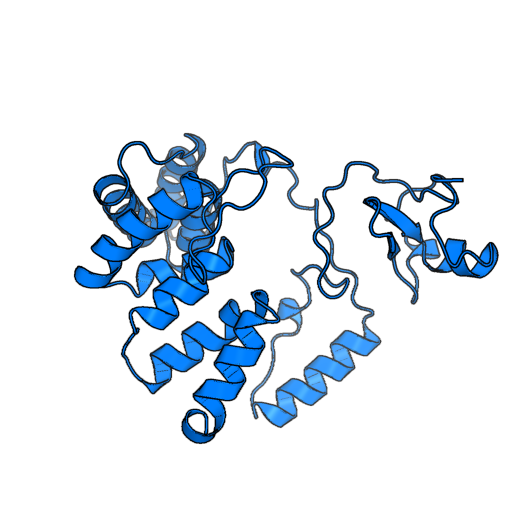C . ALA A 1 249 ? -2.747 29.591 18.094 1.00 72.81 249 ALA A C 1
ATOM 2026 O O . ALA A 1 249 ? -2.300 30.668 17.685 1.00 72.81 249 ALA A O 1
ATOM 2027 N N . CYS A 1 250 ? -3.668 28.900 17.414 1.00 73.25 250 CYS A N 1
ATOM 2028 C CA . CYS A 1 250 ? -4.277 29.410 16.190 1.00 73.25 250 CYS A CA 1
ATOM 2029 C C . CYS A 1 250 ? -5.141 30.642 16.496 1.00 73.25 250 CYS A C 1
ATOM 2031 O O . CYS A 1 250 ? -6.116 30.563 17.238 1.00 73.25 250 CYS A O 1
ATOM 2033 N N . ASN A 1 251 ? -4.812 31.776 15.880 1.00 76.50 251 ASN A N 1
ATOM 2034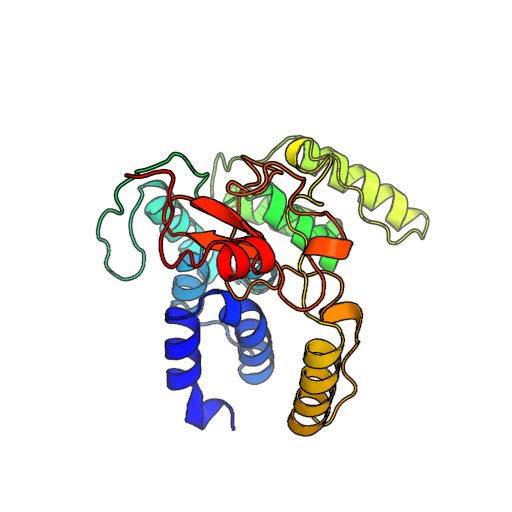 C CA . ASN A 1 251 ? -5.506 33.049 16.091 1.00 76.50 251 ASN A CA 1
ATOM 2035 C C . ASN A 1 251 ? -6.833 33.185 15.318 1.00 76.50 251 ASN A C 1
ATOM 2037 O O . ASN A 1 251 ? -7.524 34.185 15.480 1.00 76.50 251 ASN A O 1
ATOM 2041 N N . LEU A 1 252 ? -7.189 32.206 14.481 1.00 74.94 252 LEU A N 1
ATOM 2042 C CA . LEU A 1 252 ? -8.422 32.215 13.682 1.00 74.94 252 LEU A CA 1
ATOM 2043 C C . LEU A 1 252 ? -9.637 31.614 14.410 1.00 74.94 252 LEU A C 1
ATOM 2045 O O . LEU A 1 252 ? -10.743 31.679 13.885 1.00 74.94 252 LEU A O 1
ATOM 2049 N N . HIS A 1 253 ? -9.444 31.057 15.610 1.00 69.00 253 HIS A N 1
ATOM 2050 C CA . HIS A 1 253 ? -10.509 30.484 16.448 1.00 69.00 253 HIS A CA 1
ATOM 2051 C C . HIS A 1 253 ? -10.664 31.244 17.770 1.00 69.00 253 HIS A C 1
ATOM 2053 O O . HIS A 1 253 ? -10.794 30.621 18.821 1.00 69.00 253 HIS A O 1
ATOM 2059 N N . SER A 1 254 ? -10.581 32.578 17.718 1.00 53.00 254 SER A N 1
ATOM 2060 C CA . SER A 1 254 ? -10.854 33.413 18.898 1.00 53.00 254 SER A CA 1
ATOM 2061 C C . SER A 1 254 ? -12.294 33.244 19.376 1.00 53.00 254 SER A C 1
ATOM 2063 O O . SER A 1 254 ? -13.187 33.194 18.499 1.00 53.00 254 SER A O 1
#